Protein AF-A0A2T0BN38-F1 (afdb_monomer)

Sequence (225 aa):
MKSKIQSYGYEIQIQVFSVPILTENDTEKLGISQNLIAVKKGKSSYNKGTIVICAHYDSTKDSIGANDNASGVSVVMETARLLKDVSSDYELRFIFFGSEEAGNIGSHNYIDGLSPDDKKNIKAVLNIDSIAQEGASKPYIFTMNGKKNFAIMLLKNIPKNMNVKKAGREISDYAVFYEAGIPSLCIGQAYDKNLKINGPRDTISAISGSKLKLIADIIINSLDS

Organism: NCBI:txid1691940

Mean predicted aligned error: 4.19 Å

Foldseek 3Di:
DQVLLVVLVWDKDKAKDWDWDQDPVRDTDTDIDIKIKTKDDADPVAAQFEEEQEEEDDADPADPCQLFPVLSVVLLSVLSNVCSPFHFSHIYIYMHAYPFVVPLVRLLSVVVPDDPVNLVRHAEYEYEGRAFFAPFAHKAKEDQAQDDDVNNVLWPPDPPPRGRGHDDVPDTSQVSSVVSVHHYIYTHTPDDPVQPCRHNNVDNVRGHPVRSVVVSVRVNVSGRD

Structure (mmCIF, N/CA/C/O backbone):
data_AF-A0A2T0BN38-F1
#
_entry.id   AF-A0A2T0BN38-F1
#
loop_
_atom_site.group_PDB
_atom_site.id
_atom_site.type_symbol
_atom_site.label_atom_id
_atom_site.label_alt_id
_atom_site.label_comp_id
_atom_site.label_asym_id
_atom_site.label_entity_id
_atom_site.label_seq_id
_atom_site.pdbx_PDB_ins_code
_atom_site.Cartn_x
_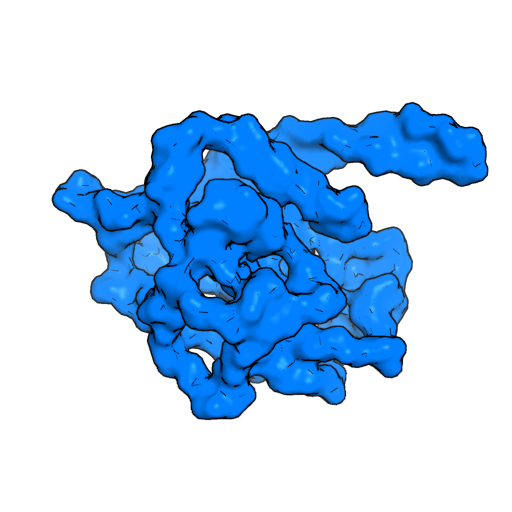atom_site.Cartn_y
_atom_site.Cartn_z
_atom_site.occupancy
_atom_site.B_iso_or_equiv
_atom_site.auth_seq_id
_atom_site.auth_comp_id
_atom_site.auth_asym_id
_atom_site.auth_atom_id
_atom_site.pdbx_PDB_model_num
ATOM 1 N N . MET A 1 1 ? -7.788 0.880 -13.139 1.00 91.94 1 MET A N 1
ATOM 2 C CA . MET A 1 1 ? -7.773 0.847 -11.658 1.00 91.94 1 MET A CA 1
ATOM 3 C C . MET A 1 1 ? -8.877 1.706 -11.035 1.00 91.94 1 MET A C 1
ATOM 5 O O . MET A 1 1 ? -9.809 1.124 -10.494 1.00 91.94 1 MET A O 1
ATOM 9 N N . LYS A 1 2 ? -8.850 3.045 -11.187 1.00 95.38 2 LYS A N 1
ATOM 10 C CA . LYS A 1 2 ? -9.841 3.996 -10.627 1.00 95.38 2 LYS A CA 1
ATOM 11 C C . LYS A 1 2 ? -11.302 3.542 -10.748 1.00 95.38 2 LYS A C 1
ATOM 13 O O . LYS A 1 2 ? -11.957 3.338 -9.733 1.00 95.38 2 LYS A O 1
ATOM 18 N N . SER A 1 3 ? -11.798 3.312 -11.966 1.00 96.00 3 SER A N 1
ATOM 19 C CA . SER A 1 3 ? -13.204 2.931 -12.181 1.00 96.00 3 SER A CA 1
ATOM 20 C C . SER A 1 3 ? -13.583 1.626 -11.475 1.00 96.00 3 SER A C 1
ATOM 22 O O . SER A 1 3 ? -14.714 1.466 -11.027 1.00 96.00 3 SER A O 1
ATOM 24 N N . LYS A 1 4 ? -12.631 0.693 -11.337 1.00 97.38 4 LYS A N 1
ATOM 25 C CA . LYS A 1 4 ? -12.869 -0.593 -10.681 1.00 97.38 4 LYS A CA 1
ATOM 26 C C . LYS A 1 4 ? -12.993 -0.433 -9.169 1.00 97.38 4 LYS A C 1
ATOM 28 O O . LYS A 1 4 ? -13.969 -0.921 -8.614 1.00 97.38 4 LYS A O 1
ATOM 33 N N . ILE A 1 5 ? -12.067 0.268 -8.515 1.00 96.25 5 ILE A N 1
ATOM 34 C CA . ILE A 1 5 ? -12.169 0.484 -7.064 1.00 96.25 5 ILE A CA 1
ATOM 35 C C . ILE A 1 5 ? -13.354 1.395 -6.707 1.00 96.25 5 ILE A C 1
ATOM 37 O O . ILE A 1 5 ? -14.051 1.135 -5.733 1.00 96.25 5 ILE A O 1
ATOM 41 N N . GLN A 1 6 ? -13.673 2.379 -7.554 1.00 95.81 6 GLN A N 1
ATOM 42 C CA . GLN A 1 6 ? -14.874 3.203 -7.402 1.00 95.81 6 GLN A CA 1
ATOM 43 C C . GLN A 1 6 ? -16.161 2.368 -7.476 1.00 95.81 6 GLN A C 1
ATOM 45 O O . GLN A 1 6 ? -17.099 2.620 -6.725 1.00 95.81 6 GLN A O 1
ATOM 50 N N . SER A 1 7 ? -16.198 1.329 -8.322 1.00 97.06 7 SER A N 1
ATOM 51 C CA . SER A 1 7 ? -17.352 0.418 -8.415 1.00 97.06 7 SER A CA 1
ATOM 52 C C . SER A 1 7 ? -17.633 -0.372 -7.129 1.00 97.06 7 SER A C 1
ATOM 54 O O . SER A 1 7 ? -18.696 -0.973 -7.005 1.00 97.06 7 SER A O 1
ATOM 56 N N . TYR A 1 8 ? -16.710 -0.367 -6.160 1.00 96.69 8 TYR A N 1
ATOM 57 C CA . TYR A 1 8 ? -16.923 -0.961 -4.837 1.00 96.69 8 TYR A CA 1
ATOM 58 C C . TYR A 1 8 ? -17.637 -0.014 -3.860 1.00 96.69 8 TYR A C 1
ATOM 60 O O . TYR A 1 8 ? -17.933 -0.425 -2.744 1.00 96.69 8 TYR A O 1
ATOM 68 N N . GLY A 1 9 ? -17.942 1.224 -4.272 1.00 95.00 9 GLY A N 1
ATOM 69 C CA . GLY A 1 9 ? -18.671 2.209 -3.466 1.00 95.00 9 GLY A CA 1
ATOM 70 C C . GLY A 1 9 ? -17.783 3.146 -2.642 1.00 95.00 9 GLY A C 1
ATOM 71 O O . GLY A 1 9 ? -18.288 3.844 -1.767 1.00 95.00 9 GLY A O 1
ATOM 72 N N . TYR A 1 10 ? -16.473 3.167 -2.898 1.00 96.06 10 TYR A N 1
ATOM 73 C CA . TYR A 1 10 ? -15.538 4.039 -2.187 1.00 96.06 10 TYR A CA 1
ATOM 74 C C . TYR A 1 10 ? -15.567 5.483 -2.684 1.00 96.06 10 TYR A C 1
ATOM 76 O O . TYR A 1 10 ? -15.718 5.743 -3.881 1.00 96.06 10 TYR A O 1
ATOM 84 N N . GLU A 1 11 ? -15.343 6.420 -1.761 1.00 95.69 11 GLU A N 1
ATOM 85 C CA . GLU A 1 11 ? -15.026 7.805 -2.107 1.00 95.69 11 GLU A CA 1
ATOM 86 C C . GLU A 1 11 ? -13.610 7.846 -2.690 1.00 95.69 11 GLU A C 1
ATOM 88 O O . GLU A 1 11 ? -12.675 7.319 -2.086 1.00 95.69 11 GLU A O 1
ATOM 93 N N . ILE A 1 12 ? -13.455 8.433 -3.878 1.00 97.94 12 ILE A N 1
ATOM 94 C CA . ILE A 1 12 ? -12.178 8.467 -4.594 1.00 97.94 12 ILE A CA 1
ATOM 95 C C . ILE A 1 12 ? -11.598 9.874 -4.575 1.00 97.94 12 ILE A C 1
ATOM 97 O O . ILE A 1 12 ? -12.252 10.824 -5.001 1.00 97.94 12 ILE A O 1
ATOM 101 N N . GLN A 1 13 ? -10.332 9.970 -4.187 1.00 97.88 13 GLN A N 1
ATOM 102 C CA . GLN A 1 13 ? -9.525 11.179 -4.252 1.00 97.88 13 GLN A CA 1
ATOM 103 C C . GLN A 1 13 ? -8.295 10.912 -5.127 1.00 97.88 13 GLN A C 1
ATOM 105 O O . GLN A 1 13 ? -7.697 9.835 -5.075 1.00 97.88 13 GLN A O 1
ATOM 110 N N . ILE A 1 14 ? -7.943 11.884 -5.969 1.00 98.38 14 ILE A N 1
ATOM 111 C CA . ILE A 1 14 ? -6.738 11.853 -6.803 1.00 98.38 14 ILE A CA 1
ATOM 112 C C . ILE A 1 14 ? -5.854 13.011 -6.363 1.00 98.38 14 ILE A C 1
ATOM 114 O O . ILE A 1 14 ? -6.294 14.158 -6.402 1.00 98.38 14 ILE A O 1
ATOM 118 N N . GLN A 1 15 ? -4.620 12.713 -5.973 1.00 98.44 15 GLN A N 1
ATOM 119 C CA . GLN A 1 15 ? -3.614 13.725 -5.669 1.00 98.44 15 GLN A CA 1
ATOM 120 C C . GLN A 1 15 ? -2.620 13.764 -6.825 1.00 98.44 15 GLN A C 1
ATOM 122 O O . GLN A 1 15 ? -1.900 12.794 -7.025 1.00 98.44 15 GLN A O 1
ATOM 127 N N . VAL A 1 16 ? -2.599 14.851 -7.594 1.00 98.06 16 VAL A N 1
ATOM 128 C CA . VAL A 1 16 ? -1.683 15.034 -8.733 1.00 98.06 16 VAL A CA 1
ATOM 129 C C . VAL A 1 16 ? -0.464 15.835 -8.283 1.00 98.06 16 VAL A C 1
ATOM 131 O O . VAL A 1 16 ? -0.620 16.813 -7.554 1.00 98.06 16 VAL A O 1
ATOM 134 N N . PHE A 1 17 ? 0.728 15.444 -8.729 1.00 96.94 17 PHE A N 1
ATOM 135 C CA . PHE A 1 17 ? 1.987 16.120 -8.405 1.00 96.94 17 PHE A CA 1
ATOM 136 C C . PHE A 1 17 ? 3.004 16.012 -9.549 1.00 96.94 17 PHE A C 1
ATOM 138 O O . PHE A 1 17 ? 2.900 15.153 -10.431 1.00 96.94 17 PHE A O 1
ATOM 145 N N . SER A 1 18 ? 3.985 16.914 -9.533 1.00 94.75 18 SER A N 1
ATOM 146 C CA . SER A 1 18 ? 5.089 16.933 -10.495 1.00 94.75 18 SER A CA 1
ATOM 147 C C . SER A 1 18 ? 6.208 15.990 -10.062 1.00 94.75 18 SER A C 1
ATOM 149 O O . SER A 1 18 ? 6.487 15.859 -8.872 1.00 94.75 18 SER A O 1
ATOM 151 N N . VAL A 1 19 ? 6.871 15.364 -11.032 1.00 91.88 19 VAL A N 1
ATOM 152 C CA . VAL A 1 19 ? 7.972 14.419 -10.799 1.00 91.88 19 VAL A CA 1
ATOM 153 C C . VAL A 1 19 ? 9.177 14.809 -11.653 1.00 91.88 19 VAL A C 1
ATOM 155 O O . VAL A 1 19 ? 8.999 15.011 -12.857 1.00 91.88 19 VAL A O 1
ATOM 158 N N . PRO A 1 20 ? 10.394 14.904 -11.091 1.00 85.88 20 PRO A N 1
ATOM 159 C CA . PRO A 1 20 ? 11.603 15.112 -11.878 1.00 85.88 20 PRO A CA 1
ATOM 160 C C . PRO A 1 20 ? 11.847 13.934 -12.827 1.00 85.88 20 PRO A C 1
ATOM 162 O O . PRO A 1 20 ? 11.862 12.777 -12.415 1.00 85.88 20 PRO A O 1
ATOM 165 N N . ILE A 1 21 ? 12.059 14.226 -14.106 1.00 80.88 21 ILE A N 1
ATOM 166 C CA . ILE A 1 21 ? 12.488 13.270 -15.123 1.00 80.88 21 ILE A CA 1
ATOM 167 C C . ILE A 1 21 ? 13.904 13.653 -15.536 1.00 80.88 21 ILE A C 1
ATOM 169 O O . ILE A 1 21 ? 14.126 14.719 -16.121 1.00 80.88 21 ILE A O 1
ATOM 173 N N . LEU A 1 22 ? 14.849 12.750 -15.278 1.00 69.31 22 LEU A N 1
ATOM 174 C CA . LEU A 1 22 ? 16.188 12.833 -15.846 1.00 69.31 22 LEU A CA 1
ATOM 175 C C . LEU A 1 22 ? 16.105 12.508 -17.340 1.00 69.31 22 LEU A C 1
ATOM 177 O O . LEU A 1 22 ? 15.627 11.444 -17.740 1.00 69.31 22 LEU A O 1
ATOM 181 N N . THR A 1 23 ? 16.535 13.450 -18.172 1.00 67.25 23 THR A N 1
ATOM 182 C CA . THR A 1 23 ? 16.665 13.238 -19.618 1.00 67.25 23 THR A CA 1
ATOM 183 C C . THR A 1 23 ? 18.093 12.824 -19.961 1.00 67.25 23 THR A C 1
ATOM 185 O O . THR A 1 23 ? 19.012 13.088 -19.195 1.00 67.25 23 THR A O 1
ATOM 188 N N . GLU A 1 24 ? 18.301 12.228 -21.139 1.00 67.88 24 GLU A N 1
ATOM 189 C CA . GLU A 1 24 ? 19.632 11.803 -21.619 1.00 67.88 24 GLU A CA 1
ATOM 190 C C . GLU A 1 24 ? 20.671 12.944 -21.692 1.00 67.88 24 GLU A C 1
ATOM 192 O O . GLU A 1 24 ? 21.864 12.675 -21.766 1.00 67.88 24 GLU A O 1
ATOM 197 N N . ASN A 1 25 ? 20.230 14.207 -21.633 1.00 73.62 25 ASN A N 1
ATOM 198 C CA . ASN A 1 25 ? 21.081 15.400 -21.675 1.00 73.62 25 ASN A CA 1
ATOM 199 C C . ASN A 1 25 ? 21.195 16.120 -20.315 1.00 73.62 25 ASN A C 1
ATOM 201 O O . ASN A 1 25 ? 21.486 17.315 -20.301 1.00 73.62 25 ASN A O 1
ATOM 205 N N . ASP A 1 26 ? 20.869 15.461 -19.195 1.00 62.94 26 ASP A N 1
ATOM 206 C CA . ASP A 1 26 ? 20.839 16.052 -17.841 1.00 62.94 26 ASP A CA 1
ATOM 207 C C . ASP A 1 26 ? 19.954 17.309 -17.707 1.00 62.94 26 ASP A C 1
ATOM 209 O O . ASP A 1 26 ? 20.044 18.065 -16.740 1.00 62.94 26 ASP A O 1
ATOM 213 N N . THR A 1 27 ? 19.040 17.542 -18.655 1.00 61.88 27 THR A N 1
ATOM 214 C CA . THR A 1 27 ? 18.013 18.575 -18.497 1.00 61.88 27 THR A CA 1
ATOM 215 C C . THR A 1 27 ? 16.881 18.032 -17.637 1.00 61.88 27 THR A C 1
ATOM 217 O O . THR A 1 27 ? 16.270 17.016 -17.982 1.00 61.88 27 THR A O 1
ATOM 220 N N . GLU A 1 28 ? 16.595 18.700 -16.524 1.00 70.00 28 GLU A N 1
ATOM 221 C CA . GLU A 1 28 ? 15.477 18.352 -15.653 1.00 70.00 28 GLU A CA 1
ATOM 222 C C . GLU A 1 28 ? 14.164 18.749 -16.340 1.00 70.00 28 GLU A C 1
ATOM 224 O O . GLU A 1 28 ? 13.897 19.926 -16.601 1.00 70.00 28 GLU A O 1
ATOM 229 N N . LYS A 1 29 ? 13.343 17.754 -16.689 1.00 82.44 29 LYS A N 1
ATOM 230 C CA . LYS A 1 29 ? 11.961 17.975 -17.129 1.00 82.44 29 LYS A CA 1
ATOM 231 C C . LYS A 1 29 ? 11.014 17.523 -16.035 1.00 82.44 29 LYS A C 1
ATOM 233 O O . LYS A 1 29 ? 11.276 16.535 -15.365 1.00 82.44 29 LYS A O 1
ATOM 238 N N . LEU A 1 30 ? 9.884 18.204 -15.896 1.00 86.44 30 LEU A N 1
ATOM 239 C CA . LEU A 1 30 ? 8.836 17.776 -14.978 1.00 86.44 30 LEU A CA 1
ATOM 240 C C . LEU A 1 30 ? 7.828 16.888 -15.709 1.00 86.44 30 LEU A C 1
ATOM 242 O O . LEU A 1 30 ? 7.180 17.311 -16.667 1.00 86.44 30 LEU A O 1
ATOM 246 N N . GLY A 1 31 ? 7.716 15.648 -15.245 1.00 90.56 31 GLY A N 1
ATOM 247 C CA . GLY A 1 31 ? 6.592 14.763 -15.509 1.00 90.56 31 GLY A CA 1
ATOM 248 C C . GLY A 1 31 ? 5.432 15.023 -14.556 1.00 90.56 31 GLY A C 1
ATOM 249 O O . GLY A 1 31 ? 5.545 15.798 -13.606 1.00 90.56 31 GLY A O 1
ATOM 250 N N . ILE A 1 32 ? 4.319 14.334 -14.799 1.00 95.19 32 ILE A N 1
ATOM 251 C CA . ILE A 1 32 ? 3.143 14.345 -13.926 1.00 95.19 32 ILE A CA 1
ATOM 252 C C . ILE A 1 32 ? 2.897 12.919 -13.446 1.00 95.19 32 ILE A C 1
ATOM 254 O O . ILE A 1 32 ? 2.860 11.989 -14.251 1.00 95.19 32 ILE A O 1
ATOM 258 N N . SER A 1 33 ? 2.691 12.769 -12.143 1.00 97.06 33 SER A N 1
ATOM 259 C CA . SER A 1 33 ? 2.260 11.527 -11.507 1.00 97.06 33 SER A CA 1
ATOM 260 C C . SER A 1 33 ? 1.083 11.803 -10.573 1.00 97.06 33 SER A C 1
ATOM 262 O O . SER A 1 33 ? 0.627 12.944 -10.434 1.00 97.06 33 SER A O 1
ATOM 264 N N . GLN A 1 34 ? 0.518 10.749 -9.995 1.00 98.12 34 GLN A N 1
ATOM 265 C CA . GLN A 1 34 ? -0.641 10.868 -9.121 1.00 98.12 34 GLN A CA 1
ATOM 266 C C . GLN A 1 34 ? -0.696 9.753 -8.079 1.00 98.12 34 GLN A C 1
ATOM 268 O O . GLN A 1 34 ? -0.250 8.640 -8.327 1.00 98.12 34 GLN A O 1
ATOM 273 N N . ASN A 1 35 ? -1.337 10.030 -6.948 1.00 98.75 35 ASN A N 1
ATOM 274 C CA . ASN A 1 35 ? -1.801 9.010 -6.016 1.00 98.75 35 ASN A CA 1
ATOM 275 C C . ASN A 1 35 ? -3.302 8.797 -6.214 1.00 98.75 35 ASN A C 1
ATOM 277 O O . ASN A 1 35 ? -4.061 9.759 -6.375 1.00 98.75 35 ASN A O 1
ATOM 281 N N . LEU A 1 36 ? -3.743 7.542 -6.153 1.00 98.75 36 LEU A N 1
ATOM 282 C CA . LEU A 1 36 ? -5.158 7.174 -6.110 1.00 98.75 36 LEU A CA 1
ATOM 283 C C . LEU A 1 36 ? -5.516 6.744 -4.688 1.00 98.75 36 LEU A C 1
ATOM 285 O O . LEU A 1 36 ? -4.996 5.750 -4.193 1.00 98.75 36 LEU A O 1
ATOM 289 N N . ILE A 1 37 ? -6.437 7.461 -4.054 1.00 98.75 37 ILE A N 1
ATOM 290 C CA . ILE A 1 37 ? -6.857 7.222 -2.672 1.00 98.75 37 ILE A CA 1
ATOM 291 C C . ILE A 1 37 ? -8.335 6.834 -2.686 1.00 98.75 37 ILE A C 1
ATOM 293 O O . ILE A 1 37 ? -9.179 7.601 -3.146 1.00 98.75 37 ILE A O 1
ATOM 297 N N . ALA A 1 38 ? -8.657 5.645 -2.187 1.00 98.44 38 ALA A N 1
ATOM 298 C CA . ALA A 1 38 ? -10.028 5.193 -1.985 1.00 98.44 38 ALA A CA 1
ATOM 299 C C . ALA A 1 38 ? -10.336 5.118 -0.488 1.00 98.44 38 ALA A C 1
ATOM 301 O O . ALA A 1 38 ? -9.652 4.419 0.261 1.00 98.44 38 ALA A O 1
ATOM 302 N N . VAL A 1 39 ? -11.367 5.839 -0.054 1.00 97.44 39 VAL A N 1
ATOM 303 C CA . VAL A 1 39 ? -11.710 6.009 1.360 1.00 97.44 39 VAL A CA 1
ATOM 304 C C . VAL A 1 39 ? -12.970 5.216 1.697 1.00 97.44 39 VAL A C 1
ATOM 306 O O . VAL A 1 39 ? -14.026 5.385 1.081 1.00 97.44 39 VAL A O 1
ATOM 309 N N . LYS A 1 40 ? -12.863 4.370 2.724 1.00 94.50 40 LYS A N 1
ATOM 310 C CA . LYS A 1 40 ? -13.985 3.746 3.426 1.00 94.50 40 LYS A CA 1
ATOM 311 C C . LYS A 1 40 ? -14.131 4.401 4.790 1.00 94.50 40 LYS A C 1
ATOM 313 O O . LYS A 1 40 ? -13.271 4.231 5.652 1.00 94.50 40 LYS A O 1
ATOM 318 N N . LYS A 1 41 ? -15.238 5.108 5.007 1.00 91.62 41 LYS A N 1
ATOM 319 C CA . LYS A 1 41 ? -15.533 5.709 6.313 1.00 91.62 41 LYS A CA 1
ATOM 320 C C . LYS A 1 41 ? -15.722 4.616 7.369 1.00 91.62 41 LYS A C 1
ATOM 322 O O . LYS A 1 41 ? -16.365 3.599 7.100 1.00 91.62 41 LYS A O 1
ATOM 327 N N . GLY A 1 42 ? -15.167 4.843 8.557 1.00 86.62 42 GLY A N 1
ATOM 328 C CA . GLY A 1 42 ? -15.461 4.026 9.733 1.00 86.62 42 GLY A CA 1
ATOM 329 C C . GLY A 1 42 ? -16.889 4.256 10.238 1.00 86.62 42 GLY A C 1
ATOM 330 O O . GLY A 1 42 ? -17.584 5.176 9.793 1.00 86.62 42 GLY A O 1
ATOM 331 N N . LYS A 1 43 ? -17.338 3.433 11.190 1.00 84.25 43 LYS A N 1
ATOM 332 C CA . LYS A 1 43 ? -18.608 3.641 11.905 1.00 84.25 43 LYS A CA 1
ATOM 333 C C . LYS A 1 43 ? -18.630 5.028 12.563 1.00 84.25 43 LYS A C 1
ATOM 335 O O . LYS A 1 43 ? -17.719 5.386 13.306 1.00 84.25 43 LYS A O 1
ATOM 340 N N . SER A 1 44 ? -19.702 5.791 12.335 1.00 65.62 44 SER A N 1
ATOM 341 C CA . SER A 1 44 ? -19.824 7.190 12.780 1.00 65.62 44 SER A CA 1
ATOM 342 C C . SER A 1 44 ? -19.740 7.384 14.299 1.00 65.62 44 SER A C 1
ATOM 344 O O . SER A 1 44 ? -19.338 8.452 14.748 1.00 65.62 44 SER A O 1
ATOM 346 N N . SER A 1 45 ? -20.088 6.369 15.094 1.00 63.78 45 SER A N 1
ATOM 347 C CA . SER A 1 45 ? -20.081 6.439 16.560 1.00 63.78 45 SER A CA 1
ATOM 348 C C . SER A 1 45 ? -18.729 6.100 17.202 1.00 63.78 45 SER A C 1
ATOM 350 O O . SER A 1 45 ? -18.548 6.367 18.386 1.00 63.78 45 SER A O 1
ATOM 352 N N . TYR A 1 46 ? -17.787 5.518 16.449 1.00 61.94 46 TYR A N 1
ATOM 353 C CA . TYR A 1 46 ? -16.490 5.058 16.951 1.00 61.94 46 TYR A CA 1
ATOM 354 C C . TYR A 1 46 ? -15.441 5.130 15.837 1.00 61.94 46 TYR A C 1
ATOM 356 O O . TYR A 1 46 ? -15.096 4.106 15.261 1.00 61.94 46 TYR A O 1
ATOM 364 N N . ASN A 1 47 ? -14.927 6.321 15.514 1.00 77.56 47 ASN A N 1
ATOM 365 C CA . ASN A 1 47 ? -13.762 6.423 14.633 1.00 77.56 47 ASN A CA 1
ATOM 366 C C . ASN A 1 47 ? -12.479 6.301 15.472 1.00 77.56 47 ASN A C 1
ATOM 368 O O . ASN A 1 47 ? -12.055 7.259 16.118 1.00 77.56 47 ASN A O 1
ATOM 372 N N . LYS A 1 48 ? -11.861 5.113 15.477 1.00 89.56 48 LYS A N 1
ATOM 373 C CA . LYS A 1 48 ? -10.581 4.840 16.163 1.00 89.56 48 LYS A CA 1
ATOM 374 C C . LYS A 1 48 ? -9.368 5.466 15.451 1.00 89.56 48 LYS A C 1
ATOM 376 O O . LYS A 1 48 ? -8.242 5.352 15.942 1.00 89.56 48 LYS A O 1
ATOM 381 N N . GLY A 1 49 ? -9.590 6.136 14.322 1.00 94.56 49 GLY A N 1
ATOM 382 C CA . GLY A 1 49 ? -8.590 6.742 13.451 1.00 94.56 49 GLY A CA 1
ATOM 383 C C . GLY A 1 49 ? -8.523 6.044 12.094 1.00 94.56 49 GLY A C 1
ATOM 384 O O . GLY A 1 49 ? -9.396 5.251 11.739 1.00 94.56 49 GLY A O 1
ATOM 385 N N . THR A 1 50 ? -7.462 6.320 11.342 1.00 97.19 50 THR A N 1
ATOM 386 C CA . THR A 1 50 ? -7.290 5.811 9.976 1.00 97.19 50 THR A CA 1
ATOM 387 C C . THR A 1 50 ? -6.259 4.684 9.916 1.00 97.19 50 THR A C 1
ATOM 389 O O . THR A 1 50 ? -5.157 4.821 10.450 1.00 97.19 50 THR A O 1
ATOM 392 N N . ILE A 1 51 ? -6.586 3.595 9.217 1.00 98.00 51 ILE A N 1
ATOM 393 C CA . ILE A 1 51 ? -5.623 2.584 8.762 1.00 98.00 51 ILE A CA 1
ATOM 394 C C . ILE A 1 51 ? -5.395 2.773 7.263 1.00 98.00 51 ILE A C 1
ATOM 396 O O . ILE A 1 51 ?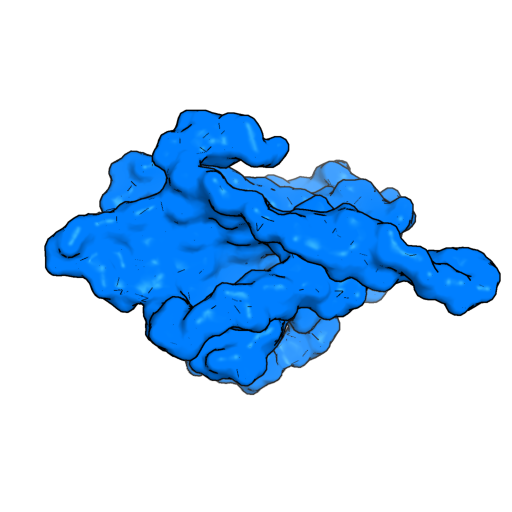 -6.344 2.780 6.477 1.00 98.00 51 ILE A O 1
ATOM 400 N N . VAL A 1 52 ? -4.134 2.923 6.868 1.00 98.81 52 VAL A N 1
ATOM 401 C CA . VAL A 1 52 ? -3.728 2.976 5.461 1.00 98.81 52 VAL A CA 1
ATOM 402 C C . VAL A 1 52 ? -3.298 1.584 5.014 1.00 98.81 52 VAL A C 1
ATOM 404 O O . VAL A 1 52 ? -2.532 0.917 5.706 1.00 98.81 52 VAL A O 1
ATOM 407 N N . ILE A 1 53 ? -3.786 1.154 3.855 1.00 98.81 53 ILE A N 1
ATOM 408 C CA . ILE A 1 53 ? -3.402 -0.087 3.181 1.00 98.81 53 ILE A CA 1
ATOM 409 C C . ILE A 1 53 ? -2.939 0.320 1.788 1.00 98.81 53 ILE A C 1
ATOM 411 O O . ILE A 1 53 ? -3.729 0.882 1.026 1.00 98.81 53 ILE A O 1
ATOM 415 N N . CYS A 1 54 ? -1.670 0.106 1.463 1.00 98.88 54 CYS A N 1
ATOM 416 C CA . CYS A 1 54 ? -1.081 0.722 0.282 1.00 98.88 54 CYS A CA 1
ATOM 417 C C . CYS A 1 54 ? -0.123 -0.177 -0.491 1.00 98.88 54 CYS A C 1
ATOM 419 O O . CYS A 1 54 ? 0.393 -1.163 0.027 1.00 98.88 54 CYS A O 1
ATOM 421 N N . ALA A 1 55 ? 0.062 0.188 -1.753 1.00 98.81 55 ALA A N 1
ATOM 422 C CA . ALA A 1 55 ? 1.058 -0.340 -2.675 1.00 98.81 55 ALA A CA 1
ATOM 423 C C . ALA A 1 55 ? 1.362 0.757 -3.703 1.00 98.81 55 ALA A C 1
ATOM 425 O O . ALA A 1 55 ? 0.476 1.564 -4.000 1.00 98.81 55 ALA A O 1
ATOM 426 N N . HIS A 1 56 ? 2.555 0.789 -4.281 1.00 98.62 56 HIS A N 1
ATOM 427 C CA . HIS A 1 56 ? 2.788 1.635 -5.450 1.00 98.62 56 HIS A CA 1
ATOM 428 C C . HIS A 1 56 ? 2.306 0.944 -6.726 1.00 98.62 56 HIS A C 1
ATOM 430 O O . HIS A 1 56 ? 2.175 -0.279 -6.777 1.00 98.62 56 HIS A O 1
ATOM 436 N N . TYR A 1 57 ? 1.954 1.734 -7.740 1.00 97.56 57 TYR A N 1
ATOM 437 C CA . TYR A 1 57 ? 1.417 1.218 -9.002 1.00 97.56 57 TYR A CA 1
ATOM 438 C C . TYR A 1 57 ? 2.243 1.593 -10.235 1.00 97.56 57 TYR A C 1
ATOM 440 O O . TYR A 1 57 ? 1.878 1.197 -11.346 1.00 97.56 57 TYR A O 1
ATOM 448 N N . ASP A 1 58 ? 3.310 2.372 -10.066 1.00 95.62 58 ASP A N 1
ATOM 449 C CA . ASP A 1 58 ? 4.330 2.552 -11.091 1.00 95.62 58 ASP A CA 1
ATOM 450 C C . ASP A 1 58 ? 5.270 1.342 -11.169 1.00 95.62 58 ASP A C 1
ATOM 452 O O . ASP A 1 58 ? 5.273 0.479 -10.295 1.00 95.62 58 ASP A O 1
ATOM 456 N N . SER A 1 59 ? 6.034 1.280 -12.256 1.00 93.12 59 SER A N 1
ATOM 457 C CA . SER A 1 59 ? 7.078 0.286 -12.489 1.00 93.12 59 SER A CA 1
ATOM 458 C C . SER A 1 59 ? 8.304 0.968 -13.091 1.00 93.12 59 SER A C 1
ATOM 460 O O . SER A 1 59 ? 8.209 2.055 -13.676 1.00 93.12 59 SER A O 1
ATOM 462 N N . THR A 1 60 ? 9.459 0.308 -13.021 1.00 89.50 60 THR A N 1
ATOM 463 C CA . THR A 1 60 ? 10.637 0.750 -13.776 1.00 89.50 60 THR A CA 1
ATOM 464 C C . THR A 1 60 ? 10.443 0.614 -15.292 1.00 89.50 60 THR A C 1
ATOM 466 O O . THR A 1 60 ? 9.626 -0.169 -15.780 1.00 89.50 60 THR A O 1
ATOM 469 N N . LYS A 1 61 ? 11.243 1.361 -16.066 1.00 86.06 61 LYS A N 1
ATOM 470 C CA . LYS A 1 61 ? 11.189 1.403 -17.541 1.00 86.06 61 LYS A CA 1
ATOM 471 C C . LYS A 1 61 ? 11.322 0.025 -18.208 1.00 86.06 61 LYS A C 1
ATOM 473 O O . LYS A 1 61 ? 10.712 -0.204 -19.250 1.00 86.06 61 LYS A O 1
ATOM 478 N N . ASP A 1 62 ? 12.115 -0.867 -17.617 1.00 86.19 62 ASP A N 1
ATOM 479 C CA . ASP A 1 62 ? 12.476 -2.167 -18.198 1.00 86.19 62 ASP A CA 1
ATOM 480 C C . ASP A 1 62 ? 11.678 -3.341 -17.596 1.00 86.19 62 ASP A C 1
ATOM 482 O O . ASP A 1 62 ? 11.988 -4.509 -17.856 1.00 86.19 62 ASP A O 1
ATOM 486 N N . SER A 1 63 ? 10.658 -3.042 -16.786 1.00 88.56 63 SER A N 1
ATOM 487 C CA . SER A 1 63 ? 9.805 -4.023 -16.119 1.00 88.56 63 SER A CA 1
ATOM 488 C C . SER A 1 63 ? 8.334 -3.771 -16.435 1.00 88.56 63 SER A C 1
ATOM 490 O O . SER A 1 63 ? 7.877 -2.630 -16.469 1.00 88.56 63 SER A O 1
ATOM 492 N N . ILE A 1 64 ? 7.566 -4.850 -16.619 1.00 89.94 64 ILE A N 1
ATOM 493 C CA . ILE A 1 64 ? 6.098 -4.748 -16.619 1.00 89.94 64 ILE A CA 1
ATOM 494 C C . ILE A 1 64 ? 5.523 -4.705 -15.194 1.00 89.94 64 ILE A C 1
ATOM 496 O O . ILE A 1 64 ? 4.318 -4.519 -15.037 1.00 89.94 64 ILE A O 1
ATOM 500 N N . GLY A 1 65 ? 6.368 -4.909 -14.179 1.00 93.62 65 GLY A N 1
ATOM 501 C CA . GLY A 1 65 ? 6.046 -4.734 -12.768 1.00 93.62 65 GLY A CA 1
ATOM 502 C C . GLY A 1 65 ? 5.076 -5.765 -12.203 1.00 93.62 65 GLY A C 1
ATOM 503 O O . GLY A 1 65 ? 4.178 -5.414 -11.440 1.00 93.62 65 GLY A O 1
ATOM 504 N N . ALA A 1 66 ? 5.155 -7.029 -12.632 1.00 95.25 66 ALA A N 1
ATOM 505 C CA . ALA A 1 66 ? 4.184 -8.046 -12.227 1.00 95.25 66 ALA A CA 1
ATOM 506 C C . ALA A 1 66 ? 4.256 -8.361 -10.723 1.00 95.25 66 ALA A C 1
ATOM 508 O O . ALA A 1 66 ? 3.228 -8.449 -10.047 1.00 95.25 66 ALA A O 1
ATOM 509 N N . ASN A 1 67 ? 5.463 -8.542 -10.199 1.00 95.19 67 ASN A N 1
ATOM 510 C CA . ASN A 1 67 ? 5.746 -8.682 -8.786 1.00 95.19 67 ASN A CA 1
ATOM 511 C C . ASN A 1 67 ? 5.945 -7.309 -8.160 1.00 95.19 67 ASN A C 1
ATOM 513 O O . ASN A 1 67 ? 5.376 -7.097 -7.093 1.00 95.19 67 ASN A O 1
ATOM 517 N N . ASP A 1 68 ? 6.674 -6.418 -8.837 1.00 94.62 68 ASP A N 1
ATOM 518 C CA . ASP A 1 68 ? 7.045 -5.077 -8.376 1.00 94.62 68 ASP A CA 1
ATOM 519 C C . ASP A 1 68 ? 6.362 -3.982 -9.232 1.00 94.62 68 ASP A C 1
ATOM 521 O O . ASP A 1 68 ? 6.887 -3.536 -10.247 1.00 94.62 68 ASP A O 1
ATOM 525 N N . ASN A 1 69 ? 5.120 -3.585 -8.941 1.00 96.94 69 ASN A N 1
ATOM 526 C CA . ASN A 1 69 ? 4.334 -4.002 -7.776 1.00 96.94 69 ASN A CA 1
ATOM 527 C C . ASN A 1 69 ? 2.852 -4.282 -8.058 1.00 96.94 69 ASN A C 1
ATOM 529 O O . ASN A 1 69 ? 1.969 -4.118 -7.210 1.00 96.94 69 ASN A O 1
ATOM 533 N N . ALA A 1 70 ? 2.544 -4.815 -9.243 1.00 97.38 70 ALA A N 1
ATOM 534 C CA . ALA A 1 70 ? 1.196 -5.290 -9.549 1.00 97.38 70 ALA A CA 1
ATOM 535 C C . ALA A 1 70 ? 0.724 -6.377 -8.562 1.00 97.38 70 ALA A C 1
ATOM 537 O O . ALA A 1 70 ? -0.483 -6.505 -8.330 1.00 97.38 70 ALA A O 1
ATOM 538 N N . SER A 1 71 ? 1.640 -7.125 -7.935 1.00 98.00 71 SER A N 1
ATOM 539 C CA . SER A 1 71 ? 1.315 -8.089 -6.881 1.00 98.00 71 SER A CA 1
ATOM 540 C C . SER A 1 71 ? 0.709 -7.415 -5.642 1.00 98.00 71 SER A C 1
ATOM 542 O O . SER A 1 71 ? -0.365 -7.830 -5.191 1.00 98.00 71 SER A O 1
ATOM 544 N N . GLY A 1 72 ? 1.322 -6.336 -5.143 1.00 98.50 72 GLY A N 1
ATOM 545 C CA . GLY A 1 72 ? 0.803 -5.544 -4.035 1.00 98.50 72 GLY A CA 1
ATOM 546 C C . GLY A 1 72 ? -0.489 -4.827 -4.402 1.00 98.50 72 GLY A C 1
ATOM 547 O O . GLY A 1 72 ? -1.488 -4.967 -3.693 1.00 98.50 72 GLY A O 1
ATOM 548 N N . VAL A 1 73 ? -0.532 -4.174 -5.569 1.00 98.62 73 VAL A N 1
ATOM 549 C CA . VAL A 1 73 ? -1.749 -3.531 -6.103 1.00 98.62 73 VAL A CA 1
ATOM 550 C C . VAL A 1 73 ? -2.923 -4.509 -6.140 1.00 98.62 73 VAL A C 1
ATOM 552 O O . VAL A 1 73 ? -4.033 -4.164 -5.727 1.00 98.62 73 VAL A O 1
ATOM 555 N N . SER A 1 74 ? -2.690 -5.741 -6.598 1.00 98.25 74 SER A N 1
ATOM 556 C CA . SER A 1 74 ? -3.725 -6.775 -6.685 1.00 98.25 74 SER A CA 1
ATOM 557 C C . SER A 1 74 ? -4.275 -7.150 -5.309 1.00 98.25 74 SER A C 1
ATOM 559 O O . SER A 1 74 ? -5.492 -7.243 -5.144 1.00 98.25 74 SER A O 1
ATOM 561 N N . VAL A 1 75 ? -3.407 -7.307 -4.304 1.00 98.62 75 VAL A N 1
ATOM 562 C CA . VAL A 1 75 ? -3.822 -7.592 -2.922 1.00 98.62 75 VAL A CA 1
ATOM 563 C C . VAL A 1 75 ? -4.602 -6.425 -2.320 1.00 98.62 75 VAL A C 1
ATOM 565 O O . VAL A 1 75 ? -5.649 -6.650 -1.710 1.00 98.62 75 VAL A O 1
ATOM 568 N N . VAL A 1 76 ? -4.152 -5.181 -2.508 1.00 98.69 76 VAL A N 1
ATOM 569 C CA . VAL A 1 76 ? -4.854 -3.989 -1.999 1.00 98.69 76 VAL A CA 1
ATOM 570 C C . VAL A 1 76 ? -6.231 -3.853 -2.657 1.00 98.69 76 VAL A C 1
ATOM 572 O O . VAL A 1 76 ? -7.229 -3.647 -1.965 1.00 98.69 76 VAL A O 1
ATOM 575 N N . MET A 1 77 ? -6.322 -4.041 -3.979 1.00 98.50 77 MET A N 1
ATOM 576 C CA . MET A 1 77 ? -7.594 -4.016 -4.709 1.00 98.50 77 MET A CA 1
ATOM 577 C C . MET A 1 77 ? -8.564 -5.114 -4.264 1.00 98.50 77 MET A C 1
ATOM 579 O O . MET A 1 77 ? -9.767 -4.862 -4.162 1.00 98.50 77 MET A O 1
ATOM 583 N N . GLU A 1 78 ? -8.067 -6.326 -4.026 1.00 98.00 78 GLU A N 1
ATO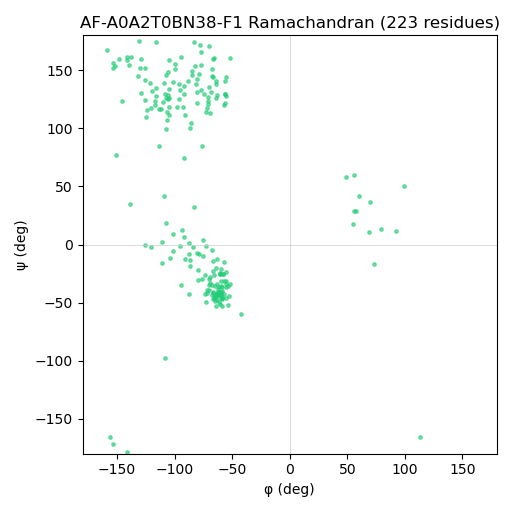M 584 C CA . GLU A 1 78 ? -8.894 -7.453 -3.595 1.00 98.00 78 GLU A CA 1
ATOM 585 C C . GLU A 1 78 ? -9.356 -7.296 -2.144 1.00 98.00 78 GLU A C 1
ATOM 587 O O . GLU A 1 78 ? -10.525 -7.525 -1.834 1.00 98.00 78 GLU A O 1
ATOM 592 N N . THR A 1 79 ? -8.478 -6.801 -1.272 1.00 97.50 79 THR A N 1
ATOM 593 C CA . THR A 1 79 ? -8.828 -6.437 0.105 1.00 97.50 79 THR A CA 1
ATOM 594 C C . THR A 1 79 ? -9.928 -5.374 0.110 1.00 97.50 79 THR A C 1
ATOM 596 O O . THR A 1 79 ? -10.926 -5.526 0.810 1.00 97.50 79 THR A O 1
ATOM 599 N N . ALA A 1 80 ? -9.804 -4.335 -0.722 1.00 97.56 80 ALA A N 1
ATOM 600 C CA . ALA A 1 80 ? -10.846 -3.326 -0.890 1.00 97.56 80 ALA A CA 1
ATOM 601 C C . ALA A 1 80 ? -12.163 -3.956 -1.383 1.00 97.56 80 ALA A C 1
ATOM 603 O O . ALA A 1 80 ? -13.236 -3.685 -0.858 1.00 97.56 80 ALA A O 1
ATOM 604 N N . ARG A 1 81 ? -12.120 -4.878 -2.349 1.00 97.69 81 ARG A N 1
ATOM 605 C CA . ARG A 1 81 ? -13.337 -5.563 -2.811 1.00 97.69 81 ARG A CA 1
ATOM 606 C C . ARG A 1 81 ? -14.033 -6.342 -1.689 1.00 97.69 81 ARG A C 1
ATOM 608 O O . ARG A 1 81 ? -15.262 -6.334 -1.627 1.00 97.69 81 ARG A O 1
ATOM 615 N N . LEU A 1 82 ? -13.264 -7.032 -0.849 1.00 96.25 82 LEU A N 1
ATOM 616 C CA . LEU A 1 82 ? -13.777 -7.912 0.204 1.00 96.25 82 LEU A CA 1
ATOM 617 C C . LEU A 1 82 ? -14.236 -7.143 1.451 1.00 96.25 82 LEU A C 1
ATOM 619 O O . LEU A 1 82 ? -15.208 -7.544 2.080 1.00 96.25 82 LEU A O 1
ATOM 623 N N . LEU A 1 83 ? -13.622 -5.997 1.758 1.00 94.56 83 LEU A N 1
ATOM 624 C CA . LEU A 1 83 ? -14.000 -5.151 2.896 1.00 94.56 83 LEU A CA 1
ATOM 625 C C . LEU A 1 83 ? -15.110 -4.134 2.582 1.00 94.56 83 LEU A C 1
ATOM 627 O O . LEU A 1 83 ? -15.482 -3.344 3.454 1.00 94.56 83 LEU A O 1
ATOM 631 N N . LYS A 1 84 ? -15.646 -4.102 1.355 1.00 94.19 84 LYS A N 1
ATOM 632 C CA . LYS A 1 84 ? -16.641 -3.091 0.958 1.00 94.19 84 LYS A CA 1
ATOM 633 C C . LYS A 1 84 ? -17.885 -3.102 1.862 1.00 94.19 84 LYS A C 1
ATOM 635 O O . LYS A 1 84 ? -18.275 -2.038 2.338 1.00 94.19 84 LYS A O 1
ATOM 640 N N . ASP A 1 85 ? -18.390 -4.288 2.211 1.00 91.75 85 ASP A N 1
ATOM 641 C CA . ASP A 1 85 ? -19.596 -4.481 3.036 1.00 91.75 85 ASP A CA 1
ATOM 642 C C . ASP A 1 85 ? -19.270 -4.826 4.499 1.00 91.75 85 ASP A C 1
ATOM 644 O O . ASP A 1 85 ? -20.157 -4.880 5.349 1.00 91.75 85 ASP A O 1
ATOM 648 N N . VAL A 1 86 ? -17.988 -5.021 4.816 1.00 91.00 86 VAL A N 1
ATOM 649 C CA . VAL A 1 86 ? -17.522 -5.267 6.182 1.00 91.00 86 VAL A CA 1
ATOM 650 C C . VAL A 1 86 ? -17.515 -3.950 6.945 1.00 91.00 86 VAL A C 1
ATOM 652 O O . VAL A 1 86 ? -17.045 -2.918 6.456 1.00 91.00 86 VAL A O 1
ATOM 655 N N . SER A 1 87 ? -18.059 -3.955 8.156 1.00 88.19 87 SER A N 1
ATOM 656 C CA . SER A 1 87 ? -18.028 -2.772 9.002 1.00 88.19 87 SER A CA 1
ATOM 657 C C . SER A 1 87 ? -16.677 -2.641 9.699 1.00 88.19 87 SER A C 1
ATOM 659 O O . SER A 1 87 ? -16.141 -3.624 10.187 1.00 88.19 87 SER A O 1
ATOM 661 N N . SER A 1 88 ? -16.172 -1.414 9.844 1.00 88.56 88 SER A N 1
ATOM 662 C CA . SER A 1 88 ? -14.936 -1.154 10.590 1.00 88.56 88 SER A CA 1
ATOM 663 C C . SER A 1 88 ? -15.105 0.001 11.575 1.00 88.56 88 SER A C 1
ATOM 665 O O . SER A 1 88 ? -15.821 0.965 11.295 1.00 88.56 88 SER A O 1
ATOM 667 N N . ASP A 1 89 ? -14.433 -0.101 12.720 1.00 91.25 89 ASP A N 1
ATOM 668 C CA . ASP A 1 89 ? -14.259 1.005 13.675 1.00 91.25 89 ASP A CA 1
ATOM 669 C C . ASP A 1 89 ? -13.157 1.984 13.226 1.00 91.25 89 ASP A C 1
ATOM 671 O O . ASP A 1 89 ? -12.941 3.026 13.841 1.00 91.25 89 ASP A O 1
ATOM 675 N N . TYR A 1 90 ? -12.414 1.644 12.175 1.00 93.81 90 TYR A N 1
ATOM 676 C CA . TYR A 1 90 ? -11.417 2.516 11.574 1.00 93.81 90 TYR A CA 1
ATOM 677 C C . TYR A 1 90 ? -11.931 3.061 10.247 1.00 93.81 90 TYR A C 1
ATOM 679 O O . TYR A 1 90 ? -12.649 2.384 9.509 1.00 93.81 90 TYR A O 1
ATOM 687 N N . GLU A 1 91 ? -11.511 4.275 9.909 1.00 95.38 91 GLU A N 1
ATOM 688 C CA . GLU A 1 91 ? -11.476 4.671 8.506 1.00 95.38 91 GLU A CA 1
ATOM 689 C C . GLU A 1 91 ? -10.391 3.854 7.797 1.00 95.38 91 GLU A C 1
ATOM 691 O O . GLU A 1 91 ? -9.261 3.766 8.278 1.00 95.38 91 GLU A O 1
ATOM 696 N N . LEU A 1 92 ? -10.720 3.264 6.649 1.00 96.75 92 LEU A N 1
ATOM 697 C CA . LEU A 1 92 ? -9.743 2.565 5.819 1.00 96.75 92 LEU A CA 1
ATOM 698 C C . LEU A 1 92 ? -9.433 3.417 4.593 1.00 96.75 92 LEU A C 1
ATOM 700 O O . LEU A 1 92 ? -10.346 3.836 3.877 1.00 96.75 92 LEU A O 1
ATOM 704 N N . ARG A 1 93 ? -8.148 3.648 4.332 1.00 98.38 93 ARG A N 1
ATOM 705 C CA . ARG A 1 93 ? -7.676 4.269 3.091 1.00 98.38 93 ARG A CA 1
ATOM 706 C C . ARG A 1 93 ? -6.876 3.251 2.299 1.00 98.38 93 ARG A C 1
ATOM 708 O O . ARG A 1 93 ? -5.821 2.815 2.751 1.00 98.38 93 ARG A O 1
ATOM 715 N N . PHE A 1 94 ? -7.373 2.900 1.120 1.00 98.75 94 PHE A N 1
ATOM 716 C CA . PHE A 1 94 ? -6.630 2.119 0.138 1.00 98.75 94 PHE A CA 1
ATOM 717 C C . PHE A 1 94 ? -5.902 3.098 -0.777 1.00 98.75 94 PHE A C 1
ATOM 719 O O . PHE A 1 94 ? -6.558 3.842 -1.510 1.00 98.75 94 PHE A O 1
ATOM 726 N N . ILE A 1 95 ? -4.574 3.147 -0.692 1.00 98.88 95 ILE A N 1
ATOM 727 C CA . ILE A 1 95 ? -3.774 4.137 -1.421 1.00 98.88 95 ILE A CA 1
ATOM 728 C C . ILE A 1 95 ? -2.865 3.435 -2.420 1.00 98.88 95 ILE A C 1
ATOM 730 O O . ILE A 1 95 ? -2.122 2.528 -2.059 1.00 98.88 95 ILE A O 1
ATOM 734 N N . PHE A 1 96 ? -2.928 3.878 -3.670 1.00 98.81 96 PHE A N 1
ATOM 735 C CA . PHE A 1 96 ? -2.018 3.464 -4.724 1.00 98.81 96 PHE A CA 1
ATOM 736 C C . PHE A 1 96 ? -1.071 4.623 -5.017 1.00 98.81 96 PHE A C 1
ATOM 738 O O . PHE A 1 96 ? -1.513 5.640 -5.565 1.00 98.81 96 PHE A O 1
ATOM 745 N N . PHE A 1 97 ? 0.189 4.488 -4.604 1.00 98.81 97 PHE A N 1
ATOM 746 C CA . PHE A 1 97 ? 1.202 5.529 -4.768 1.00 98.81 97 PHE A CA 1
ATOM 747 C C . PHE A 1 97 ? 1.792 5.510 -6.174 1.00 98.81 97 PHE A C 1
ATOM 749 O O . PHE A 1 97 ? 2.019 4.448 -6.748 1.00 98.81 97 PHE A O 1
ATOM 756 N N . GLY A 1 98 ? 1.991 6.694 -6.744 1.00 97.94 98 GLY A N 1
ATOM 757 C CA . GLY A 1 98 ? 2.721 6.851 -7.996 1.00 97.94 98 GLY A CA 1
ATOM 758 C C . GLY A 1 98 ? 4.158 7.290 -7.743 1.00 97.94 98 GLY A C 1
ATOM 759 O O . GLY A 1 98 ? 4.425 8.043 -6.808 1.00 97.94 98 GLY A O 1
ATOM 760 N N . SER A 1 99 ? 5.061 6.905 -8.642 1.00 96.25 99 SER A N 1
ATOM 761 C CA . SER A 1 99 ? 6.469 7.326 -8.625 1.00 96.25 99 SER A CA 1
ATOM 762 C C . SER A 1 99 ? 7.213 6.918 -7.352 1.00 96.25 99 SER A C 1
ATOM 764 O O . SER A 1 99 ? 7.980 7.707 -6.794 1.00 96.25 99 SER A O 1
ATOM 766 N N . GLU A 1 100 ? 6.977 5.692 -6.894 1.00 96.69 100 GLU A N 1
ATOM 767 C CA . GLU A 1 100 ? 7.761 5.057 -5.836 1.00 96.69 100 GLU A CA 1
ATOM 768 C C . GLU A 1 100 ? 9.182 4.771 -6.321 1.00 96.69 100 GLU A C 1
ATOM 770 O O . GLU A 1 100 ? 10.143 5.165 -5.662 1.00 96.69 100 GLU A O 1
ATOM 775 N N . GLU A 1 101 ? 9.312 4.268 -7.551 1.00 92.88 101 GLU A N 1
ATOM 776 C CA . GLU A 1 101 ? 10.587 3.851 -8.153 1.00 92.88 101 GLU A CA 1
ATOM 777 C C . GLU A 1 101 ? 11.536 5.038 -8.403 1.00 92.88 101 GLU A C 1
ATOM 779 O O . GLU A 1 101 ? 12.732 4.886 -8.655 1.00 92.88 101 GLU A O 1
ATOM 784 N N . ALA A 1 102 ? 10.996 6.258 -8.332 1.00 90.88 102 ALA A N 1
ATOM 785 C CA . ALA A 1 102 ? 11.731 7.516 -8.407 1.00 90.88 102 ALA A CA 1
ATOM 786 C C . ALA A 1 102 ? 12.119 8.075 -7.020 1.00 90.88 102 ALA A C 1
ATOM 788 O O . ALA A 1 102 ? 12.524 9.232 -6.922 1.00 90.88 102 ALA A O 1
ATOM 789 N N . GLY A 1 103 ? 11.998 7.276 -5.954 1.00 92.75 103 GLY A N 1
ATOM 790 C CA . GLY A 1 103 ? 12.319 7.662 -4.577 1.00 92.75 103 GLY A CA 1
ATOM 791 C C . GLY A 1 103 ? 11.095 8.060 -3.754 1.00 92.75 103 GLY A C 1
ATOM 792 O O . GLY A 1 103 ? 11.087 9.128 -3.145 1.00 92.75 103 GLY A O 1
ATOM 793 N N . ASN A 1 104 ? 10.053 7.223 -3.748 1.00 96.00 104 ASN A N 1
ATOM 794 C CA . ASN A 1 104 ? 8.877 7.356 -2.878 1.00 96.00 104 ASN A CA 1
ATOM 795 C C . ASN A 1 104 ? 8.133 8.698 -3.035 1.00 96.00 104 ASN A C 1
ATOM 797 O O . ASN A 1 104 ? 7.507 9.202 -2.099 1.00 96.00 104 ASN A O 1
ATOM 801 N N . ILE A 1 105 ? 8.182 9.307 -4.226 1.00 97.38 105 ILE A N 1
ATOM 802 C CA . ILE A 1 105 ? 7.705 10.683 -4.442 1.00 97.38 105 ILE A CA 1
ATOM 803 C C . ILE A 1 105 ? 6.207 10.797 -4.148 1.00 97.38 105 ILE A C 1
ATOM 805 O O . ILE A 1 105 ? 5.762 11.790 -3.565 1.00 97.38 105 ILE A O 1
ATOM 809 N N . GLY A 1 106 ? 5.421 9.779 -4.503 1.00 98.31 106 GLY A N 1
ATOM 810 C CA . GLY A 1 106 ? 3.994 9.744 -4.203 1.00 98.31 106 GLY A CA 1
ATOM 811 C C . GLY A 1 106 ? 3.694 9.759 -2.709 1.00 98.31 106 GLY A C 1
ATOM 812 O O . GLY A 1 106 ? 2.888 10.577 -2.260 1.00 98.31 106 GLY A O 1
ATOM 813 N N . SER A 1 107 ? 4.342 8.905 -1.917 1.00 98.56 107 SER A N 1
ATOM 814 C CA . SER A 1 107 ? 4.118 8.857 -0.469 1.00 98.56 107 SER A CA 1
ATOM 815 C C . SER A 1 107 ? 4.658 10.099 0.249 1.00 98.56 107 SER A C 1
ATOM 817 O O . SER A 1 107 ? 3.995 10.578 1.174 1.00 98.56 107 SER A O 1
ATOM 819 N N . HIS A 1 108 ? 5.755 10.700 -0.228 1.00 98.50 108 HIS A N 1
ATOM 820 C CA . HIS A 1 108 ? 6.206 12.027 0.216 1.00 98.50 108 HIS A CA 1
ATOM 821 C C . HIS A 1 108 ? 5.139 13.101 -0.019 1.00 98.50 108 HIS A C 1
ATOM 823 O O . HIS A 1 108 ? 4.705 13.748 0.933 1.00 98.50 108 HIS A O 1
ATOM 829 N N . ASN A 1 109 ? 4.621 13.225 -1.246 1.00 98.38 109 ASN A N 1
ATOM 830 C CA . ASN A 1 109 ? 3.563 14.192 -1.558 1.00 98.38 109 ASN A CA 1
ATOM 831 C C . ASN A 1 109 ? 2.298 13.967 -0.717 1.00 98.38 109 ASN A C 1
ATOM 833 O O . ASN A 1 109 ? 1.636 14.926 -0.312 1.00 98.38 109 ASN A O 1
ATOM 837 N N . TYR A 1 110 ? 1.944 12.710 -0.437 1.00 98.69 110 TYR A N 1
ATOM 838 C CA . TYR A 1 110 ? 0.816 12.406 0.436 1.00 98.69 110 TYR A CA 1
ATOM 839 C C . TYR A 1 110 ? 1.069 12.909 1.857 1.00 98.69 110 TYR A C 1
ATOM 841 O O . TYR A 1 110 ? 0.250 13.662 2.373 1.00 98.69 110 TYR A O 1
ATOM 849 N N . ILE A 1 111 ? 2.200 12.553 2.473 1.00 98.44 111 ILE A N 1
ATOM 850 C CA . ILE A 1 111 ? 2.539 12.976 3.838 1.00 98.44 111 ILE A CA 1
ATOM 851 C C . ILE A 1 111 ? 2.690 14.495 3.946 1.00 98.44 111 ILE A C 1
ATOM 853 O O . ILE A 1 111 ? 2.191 15.080 4.907 1.00 98.44 111 ILE A O 1
ATOM 857 N N . ASP A 1 112 ? 3.321 15.156 2.984 1.00 98.06 112 ASP A N 1
ATOM 858 C CA . ASP A 1 112 ? 3.525 16.608 3.014 1.00 98.06 112 ASP A CA 1
ATOM 859 C C . ASP A 1 112 ? 2.219 17.389 2.835 1.00 98.06 112 ASP A C 1
ATOM 861 O O . ASP A 1 112 ? 2.067 18.477 3.389 1.00 98.06 112 ASP A O 1
ATOM 865 N N . GLY A 1 113 ? 1.241 16.804 2.139 1.00 97.69 113 GLY A N 1
ATOM 866 C CA . GLY A 1 113 ? -0.099 17.369 1.986 1.00 97.69 113 GLY A CA 1
ATOM 867 C C . GLY A 1 113 ? -1.004 17.241 3.218 1.00 97.69 113 GLY A C 1
ATOM 868 O O . GLY A 1 113 ? -2.079 17.840 3.233 1.00 97.69 113 GLY A O 1
ATOM 869 N N . LEU A 1 114 ? -0.618 16.470 4.242 1.00 98.00 114 LEU A N 1
ATOM 870 C CA . LEU A 1 114 ? -1.430 16.272 5.447 1.00 98.00 114 LEU A CA 1
ATOM 871 C C . LEU A 1 114 ? -1.154 17.329 6.519 1.00 98.00 114 LEU A C 1
ATOM 873 O O . LEU A 1 114 ? -0.003 17.650 6.827 1.00 98.00 114 LEU A O 1
ATOM 877 N N . SER A 1 115 ? -2.219 17.775 7.190 1.00 98.06 115 SER A N 1
ATOM 878 C CA . SER A 1 115 ? -2.088 18.557 8.420 1.00 98.06 115 SER A CA 1
ATOM 879 C C . SER A 1 115 ? -1.472 17.715 9.555 1.00 98.06 115 SER A C 1
ATOM 881 O O . SER A 1 115 ? -1.527 16.479 9.521 1.00 98.06 115 SER A O 1
ATOM 883 N N . PRO A 1 116 ? -0.910 18.339 10.607 1.00 97.31 116 PRO A N 1
ATOM 884 C CA . PRO A 1 116 ? -0.434 17.606 11.782 1.00 97.31 116 PRO A CA 1
ATOM 885 C C . PRO A 1 116 ? -1.511 16.719 12.432 1.00 97.31 116 PRO A C 1
ATOM 887 O O . PRO A 1 116 ? -1.209 15.604 12.867 1.00 97.31 116 PRO A O 1
ATOM 890 N N . ASP A 1 117 ? -2.764 17.181 12.458 1.00 97.12 117 ASP A N 1
ATOM 891 C CA . ASP A 1 117 ? -3.885 16.417 13.011 1.00 97.12 117 ASP A CA 1
ATOM 892 C C . ASP A 1 117 ? -4.242 15.217 12.130 1.00 97.12 117 ASP A C 1
ATOM 894 O O . ASP A 1 117 ? -4.455 14.120 12.653 1.00 97.12 117 ASP A O 1
ATOM 898 N N . ASP A 1 118 ? -4.206 15.371 10.803 1.00 96.81 118 ASP A N 1
ATOM 899 C CA . ASP A 1 118 ? -4.415 14.255 9.878 1.00 96.81 118 ASP A CA 1
ATOM 900 C C . ASP A 1 118 ? -3.316 13.194 10.014 1.00 96.81 118 ASP A C 1
ATOM 902 O O . ASP A 1 118 ? -3.620 12.001 10.075 1.00 96.81 118 ASP A O 1
ATOM 906 N N . LYS A 1 119 ? -2.044 13.605 10.143 1.00 98.00 119 LYS A N 1
ATOM 907 C CA . LYS A 1 119 ? -0.921 12.681 10.400 1.00 98.00 119 LYS A CA 1
ATOM 908 C C . LYS A 1 119 ? -1.140 11.898 11.693 1.00 98.00 119 LYS A C 1
ATOM 910 O O . LYS A 1 119 ? -1.026 10.676 11.702 1.00 98.00 119 LYS A O 1
ATOM 915 N N . LYS A 1 120 ? -1.525 12.583 12.776 1.00 97.06 120 LYS A N 1
ATOM 916 C CA . LYS A 1 120 ? -1.829 11.966 14.081 1.00 97.06 120 LYS A CA 1
ATOM 917 C C . LYS A 1 120 ? -3.061 11.053 14.036 1.00 97.06 120 LYS A C 1
ATOM 919 O O . LYS A 1 120 ? -3.199 10.136 14.862 1.00 97.06 120 LYS A O 1
ATOM 924 N N . ASN A 1 121 ? -3.984 11.301 13.109 1.00 97.06 121 ASN A N 1
ATOM 925 C CA . ASN A 1 121 ? -5.167 10.474 12.925 1.00 97.06 121 ASN A CA 1
ATOM 926 C C . ASN A 1 121 ? -4.846 9.122 12.264 1.00 97.06 121 ASN A C 1
ATOM 928 O O . ASN A 1 121 ? -5.540 8.140 12.539 1.00 97.06 121 ASN A O 1
ATOM 932 N N . ILE A 1 122 ? -3.771 9.028 11.475 1.00 98.44 122 ILE A N 1
ATOM 933 C CA . ILE A 1 122 ? -3.298 7.757 10.912 1.00 98.44 122 ILE A CA 1
ATOM 934 C C . ILE A 1 122 ? -2.671 6.910 12.026 1.00 98.44 122 ILE A C 1
ATOM 936 O O . ILE A 1 122 ? -1.687 7.293 12.654 1.00 98.44 122 ILE A O 1
ATOM 940 N N . LYS A 1 123 ? -3.260 5.741 12.293 1.00 97.94 123 LYS A N 1
ATOM 941 C CA . LYS A 1 123 ? -2.839 4.844 13.382 1.00 97.94 123 LYS A CA 1
ATOM 942 C C . LYS A 1 123 ? -1.878 3.767 12.921 1.00 97.94 123 LYS A C 1
ATOM 944 O O . LYS A 1 123 ? -1.002 3.376 13.691 1.00 97.94 123 LYS A O 1
ATOM 949 N N . ALA A 1 124 ? -2.049 3.282 11.697 1.00 98.38 124 ALA A N 1
ATOM 950 C CA . ALA A 1 124 ? -1.144 2.312 11.111 1.00 98.38 124 ALA A CA 1
ATOM 951 C C . ALA A 1 124 ? -1.123 2.384 9.587 1.00 98.38 124 ALA A C 1
ATOM 953 O O . ALA A 1 124 ? -2.108 2.778 8.958 1.00 98.38 124 ALA A O 1
ATOM 954 N N . VAL A 1 125 ? -0.013 1.916 9.025 1.00 98.81 125 VAL A N 1
ATOM 955 C CA . VAL A 1 125 ? 0.188 1.744 7.587 1.00 98.81 125 VAL A CA 1
ATOM 956 C C . VAL A 1 125 ? 0.613 0.308 7.313 1.00 98.81 125 VAL A C 1
ATOM 958 O O . VAL A 1 125 ? 1.599 -0.173 7.879 1.00 98.81 125 VAL A O 1
ATOM 961 N N . LEU A 1 126 ? -0.141 -0.363 6.449 1.00 98.75 126 LEU A N 1
ATOM 962 C CA . LEU A 1 126 ? 0.152 -1.682 5.910 1.00 98.75 126 LEU A CA 1
ATOM 963 C C . LEU A 1 126 ? 0.565 -1.497 4.446 1.00 98.75 126 LEU A C 1
ATOM 965 O O . LEU A 1 126 ? -0.299 -1.328 3.587 1.00 98.75 126 LEU A O 1
ATOM 969 N N . ASN A 1 127 ? 1.868 -1.493 4.170 1.00 98.88 127 ASN A N 1
ATOM 970 C CA . ASN A 1 127 ? 2.394 -1.432 2.806 1.00 98.88 127 ASN A CA 1
ATOM 971 C C . ASN A 1 127 ? 2.616 -2.842 2.255 1.00 98.88 127 ASN A C 1
ATOM 973 O O . ASN A 1 127 ? 3.100 -3.712 2.981 1.00 98.88 127 ASN A O 1
ATOM 977 N N . ILE A 1 128 ? 2.236 -3.083 1.004 1.00 98.62 128 ILE A N 1
ATOM 978 C CA . ILE A 1 128 ? 2.368 -4.378 0.339 1.00 98.62 128 ILE A CA 1
ATOM 979 C C . ILE A 1 128 ? 3.240 -4.170 -0.893 1.00 98.62 128 ILE A C 1
ATOM 981 O O . ILE A 1 128 ? 2.860 -3.436 -1.804 1.00 98.62 128 ILE A O 1
ATOM 985 N N . ASP A 1 129 ? 4.393 -4.831 -0.915 1.00 97.50 129 ASP A N 1
ATOM 986 C CA . ASP A 1 129 ? 5.399 -4.623 -1.949 1.00 97.50 129 ASP A CA 1
ATOM 987 C C . ASP A 1 129 ? 6.143 -5.916 -2.276 1.00 97.50 129 ASP A C 1
ATOM 989 O O . ASP A 1 129 ? 6.717 -6.554 -1.390 1.00 97.50 129 ASP A O 1
ATOM 993 N N . SER A 1 130 ? 6.112 -6.315 -3.552 1.00 95.31 130 SER A N 1
ATOM 994 C CA . SER A 1 130 ? 6.934 -7.407 -4.073 1.00 95.31 130 SER A CA 1
ATOM 995 C C . SER A 1 130 ? 6.738 -8.725 -3.317 1.00 95.31 130 SER A C 1
ATOM 997 O O . SER A 1 130 ? 7.661 -9.279 -2.711 1.00 95.31 130 SER A O 1
ATOM 999 N N . ILE A 1 131 ? 5.506 -9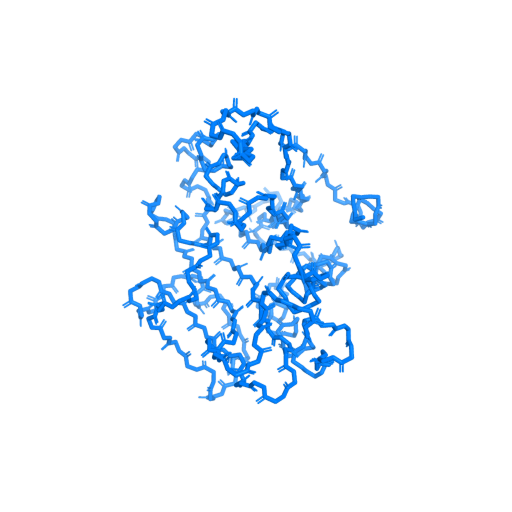.242 -3.317 1.00 95.50 131 ILE A N 1
ATOM 1000 C CA . ILE A 1 131 ? 5.092 -10.332 -2.416 1.00 95.50 131 ILE A CA 1
ATOM 1001 C C . ILE A 1 131 ? 4.972 -11.720 -3.054 1.00 95.50 131 ILE A C 1
ATOM 1003 O O . ILE A 1 131 ? 4.784 -12.705 -2.331 1.00 95.50 131 ILE A O 1
ATOM 1007 N N . ALA A 1 132 ? 5.015 -11.835 -4.379 1.00 95.25 132 ALA A N 1
ATOM 1008 C CA . ALA A 1 132 ? 4.497 -13.009 -5.070 1.00 95.25 132 ALA A CA 1
ATOM 1009 C C . ALA A 1 132 ? 5.462 -13.719 -6.023 1.00 95.25 132 ALA A C 1
ATOM 1011 O O . ALA A 1 132 ? 5.082 -14.762 -6.545 1.00 95.25 132 ALA A O 1
ATOM 1012 N N . GLN A 1 133 ? 6.696 -13.262 -6.204 1.00 93.44 133 GLN A N 1
ATOM 1013 C CA . GLN A 1 133 ? 7.670 -13.894 -7.091 1.00 93.44 133 GLN A CA 1
ATOM 1014 C C . GLN A 1 133 ? 7.896 -15.369 -6.713 1.00 93.44 133 GLN A C 1
ATOM 1016 O O . GLN A 1 133 ? 8.286 -15.706 -5.585 1.00 93.44 133 GLN A O 1
ATOM 1021 N N . GLU A 1 134 ? 7.652 -16.266 -7.659 1.00 90.75 134 GLU A N 1
ATOM 1022 C CA . GLU A 1 134 ? 7.897 -17.702 -7.575 1.00 90.75 134 GLU A CA 1
ATOM 1023 C C . GLU A 1 134 ? 9.410 -17.967 -7.489 1.00 90.75 134 GLU A C 1
ATOM 1025 O O . GLU A 1 134 ? 10.228 -17.223 -8.031 1.00 90.75 134 GLU A O 1
ATOM 1030 N N . GLY A 1 135 ? 9.813 -18.986 -6.729 1.00 87.88 135 GLY A N 1
ATOM 1031 C CA . GLY A 1 135 ? 11.232 -19.265 -6.461 1.00 87.88 135 GLY A CA 1
ATOM 1032 C C . GLY A 1 135 ? 11.925 -18.298 -5.486 1.00 87.88 135 GLY A C 1
ATOM 1033 O O . GLY A 1 135 ? 12.952 -18.664 -4.92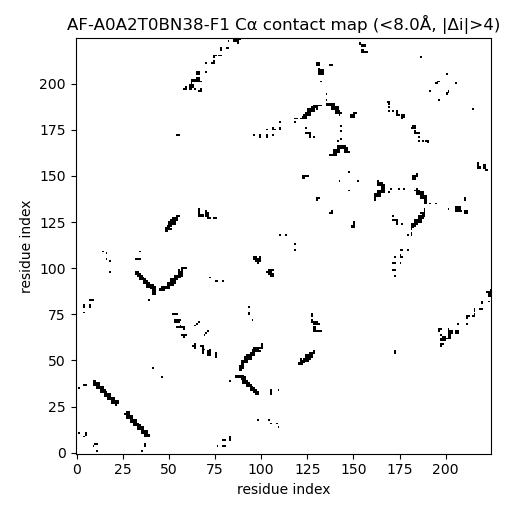0 1.00 87.88 135 GLY A O 1
ATOM 1034 N N . ALA A 1 136 ? 11.357 -17.119 -5.208 1.00 89.69 136 ALA A N 1
ATOM 1035 C CA . ALA A 1 136 ? 11.846 -16.244 -4.142 1.00 89.69 136 ALA A CA 1
ATOM 1036 C C . ALA A 1 136 ? 11.398 -16.717 -2.751 1.00 89.69 136 ALA A C 1
ATOM 1038 O O . ALA A 1 136 ? 10.531 -17.589 -2.597 1.00 89.69 136 ALA A O 1
ATOM 1039 N N . SER A 1 137 ? 11.950 -16.066 -1.723 1.00 89.44 137 SER A N 1
ATOM 1040 C CA . SER A 1 137 ? 11.583 -16.286 -0.321 1.00 89.44 137 SER A CA 1
ATOM 1041 C C . SER A 1 137 ? 10.068 -16.190 -0.071 1.00 89.44 137 SER A C 1
ATOM 1043 O O . SER A 1 137 ? 9.307 -15.633 -0.865 1.00 89.44 137 SER A O 1
ATOM 1045 N N . LYS A 1 138 ? 9.591 -16.752 1.043 1.00 91.38 138 LYS A N 1
ATOM 1046 C CA . LYS A 1 138 ? 8.232 -16.449 1.518 1.00 91.38 138 LYS A CA 1
ATOM 1047 C C . LYS A 1 138 ? 8.176 -14.981 1.971 1.00 91.38 138 LYS A C 1
ATOM 1049 O O . LYS A 1 138 ? 9.205 -14.486 2.434 1.00 91.38 138 LYS A O 1
ATOM 1054 N N . PRO A 1 139 ? 7.012 -14.313 1.892 1.00 94.62 139 PRO A N 1
ATOM 1055 C CA . PRO A 1 139 ? 6.875 -12.967 2.429 1.00 94.62 139 PRO A CA 1
ATOM 1056 C C . PRO A 1 139 ? 7.261 -12.890 3.912 1.00 94.62 139 PRO A C 1
ATOM 1058 O O . PRO A 1 139 ? 6.994 -13.812 4.688 1.00 94.62 139 PRO A O 1
ATOM 1061 N N . TYR A 1 140 ? 7.871 -11.774 4.291 1.00 96.31 140 TYR A N 1
ATOM 1062 C CA . TYR A 1 140 ? 8.187 -11.366 5.656 1.00 96.31 140 TYR A CA 1
ATOM 1063 C C . TYR A 1 140 ? 7.424 -10.089 6.009 1.00 96.31 140 TYR A C 1
ATOM 1065 O O . TYR A 1 140 ? 6.768 -9.485 5.162 1.00 96.31 140 TYR A O 1
ATOM 1073 N N . ILE A 1 141 ? 7.527 -9.681 7.273 1.00 97.62 141 ILE A N 1
ATOM 1074 C CA . ILE A 1 141 ? 7.095 -8.360 7.726 1.00 97.62 141 ILE A CA 1
ATOM 1075 C C . ILE A 1 141 ? 8.352 -7.533 7.973 1.00 97.62 141 ILE A C 1
ATOM 1077 O O . ILE A 1 141 ? 9.212 -7.941 8.752 1.00 97.62 141 ILE A O 1
ATOM 1081 N N . PHE A 1 142 ? 8.457 -6.369 7.352 1.00 97.94 142 PHE A N 1
ATOM 1082 C CA . PHE A 1 142 ? 9.560 -5.437 7.526 1.00 97.94 142 PHE A CA 1
ATOM 1083 C C 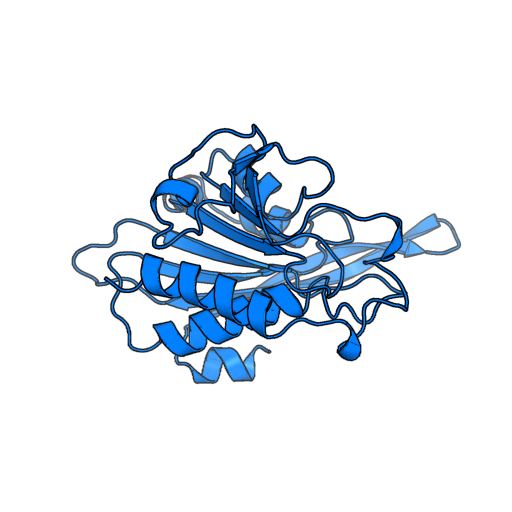. PHE A 1 142 ? 9.111 -4.201 8.299 1.00 97.94 142 PHE A C 1
ATOM 1085 O O . PHE A 1 142 ? 8.030 -3.659 8.073 1.00 97.94 142 PHE A O 1
ATOM 1092 N N . THR A 1 143 ? 9.965 -3.742 9.209 1.00 98.12 143 THR A N 1
ATOM 1093 C CA . THR A 1 143 ? 9.877 -2.408 9.810 1.00 98.12 143 THR A CA 1
ATOM 1094 C C . THR A 1 143 ? 11.235 -1.727 9.728 1.00 98.12 143 THR A C 1
ATOM 1096 O O . THR A 1 143 ? 12.274 -2.392 9.765 1.00 98.12 143 THR A O 1
ATOM 1099 N N . MET A 1 144 ? 11.253 -0.394 9.674 1.00 97.44 144 MET A N 1
ATOM 1100 C CA . MET A 1 144 ? 12.497 0.378 9.511 1.00 97.44 144 MET A CA 1
ATOM 1101 C C . MET A 1 144 ? 13.554 0.066 10.581 1.00 97.44 144 MET A C 1
ATOM 1103 O O . MET A 1 144 ? 14.756 0.081 10.321 1.00 97.44 144 MET A O 1
ATOM 1107 N N . ASN A 1 145 ? 13.120 -0.275 11.796 1.00 96.06 145 ASN A N 1
ATOM 1108 C CA . ASN A 1 145 ? 14.001 -0.579 12.924 1.00 96.06 145 ASN A CA 1
ATOM 1109 C C . ASN A 1 145 ? 13.989 -2.060 13.353 1.00 96.06 145 ASN A C 1
ATOM 1111 O O . ASN A 1 145 ? 14.661 -2.409 14.324 1.00 96.06 145 ASN A O 1
ATOM 1115 N N . GLY A 1 146 ? 13.244 -2.924 12.657 1.00 96.44 146 GLY A N 1
ATOM 1116 C CA . GLY A 1 146 ? 13.097 -4.347 12.982 1.00 96.44 146 GLY A CA 1
ATOM 1117 C C . GLY A 1 146 ? 12.327 -4.642 14.270 1.00 96.44 146 GLY A C 1
ATOM 1118 O O . GLY A 1 146 ? 12.335 -5.780 14.738 1.00 96.44 146 GLY A O 1
ATOM 1119 N N . LYS A 1 147 ? 11.675 -3.640 14.869 1.00 96.62 147 LYS A N 1
ATOM 1120 C CA . LYS A 1 147 ? 10.867 -3.793 16.083 1.00 96.62 147 LYS A CA 1
ATOM 1121 C C . LYS A 1 147 ? 9.385 -3.878 15.736 1.00 96.62 147 LYS A C 1
ATOM 1123 O O . LYS A 1 147 ? 8.935 -3.369 14.708 1.00 96.62 147 LYS A O 1
ATOM 1128 N N . LYS A 1 148 ? 8.621 -4.511 16.630 1.00 96.94 148 LYS A N 1
ATOM 1129 C CA . LYS A 1 148 ? 7.155 -4.513 16.572 1.00 96.94 148 LYS A CA 1
ATOM 1130 C C . LYS A 1 1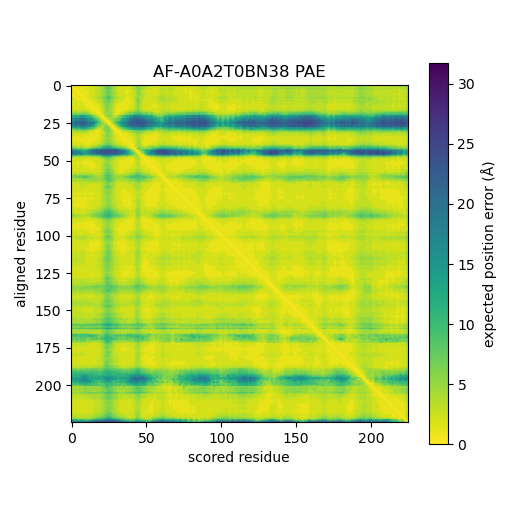48 ? 6.610 -3.112 16.853 1.00 96.94 148 LYS A C 1
ATOM 1132 O O . LYS A 1 148 ? 7.155 -2.391 17.685 1.00 96.94 148 LYS A O 1
ATOM 1137 N N . ASN A 1 149 ? 5.520 -2.760 16.183 1.00 97.81 149 ASN A N 1
ATOM 1138 C CA . ASN A 1 149 ? 4.776 -1.519 16.378 1.00 97.81 149 ASN A CA 1
ATOM 1139 C C . ASN A 1 149 ? 3.266 -1.795 16.258 1.00 97.81 149 ASN A C 1
ATOM 1141 O O . ASN A 1 149 ? 2.856 -2.940 16.047 1.00 97.81 149 ASN A O 1
ATOM 1145 N N . PHE A 1 150 ? 2.441 -0.754 16.385 1.00 97.25 150 PHE A N 1
ATOM 1146 C CA . PHE A 1 150 ? 0.986 -0.899 16.340 1.00 97.25 150 PHE A CA 1
ATOM 1147 C C . PHE A 1 150 ? 0.473 -1.504 15.021 1.00 97.25 150 PHE A C 1
ATOM 1149 O O . PHE A 1 150 ? -0.436 -2.326 15.062 1.00 97.25 150 PHE A O 1
ATOM 1156 N N . ALA A 1 151 ? 1.095 -1.200 13.875 1.00 97.94 151 ALA A N 1
ATOM 1157 C CA . ALA A 1 151 ? 0.708 -1.787 12.589 1.00 97.94 151 ALA A CA 1
ATOM 1158 C C . ALA A 1 151 ? 0.812 -3.320 12.605 1.00 97.94 151 ALA A C 1
ATOM 1160 O O . ALA A 1 151 ? -0.080 -4.010 12.121 1.00 97.94 151 ALA A O 1
ATOM 1161 N N . ILE A 1 152 ? 1.855 -3.864 13.241 1.00 97.31 152 ILE A N 1
ATOM 1162 C CA . ILE A 1 152 ? 2.022 -5.317 13.396 1.00 97.31 152 ILE A CA 1
ATOM 1163 C C . ILE A 1 152 ? 0.997 -5.893 14.376 1.00 97.31 152 ILE A C 1
ATOM 1165 O O . ILE A 1 152 ? 0.542 -7.016 14.190 1.00 97.31 152 ILE A O 1
ATOM 1169 N N . MET A 1 153 ? 0.627 -5.145 15.419 1.00 95.94 153 MET A N 1
ATOM 1170 C CA . MET A 1 153 ? -0.358 -5.596 16.410 1.00 95.94 153 MET A CA 1
ATOM 1171 C C . MET A 1 153 ? -1.770 -5.738 15.833 1.00 95.94 153 MET A C 1
ATOM 1173 O O . MET A 1 153 ? -2.567 -6.484 16.394 1.00 95.94 153 MET A O 1
ATOM 1177 N N . LEU A 1 154 ? -2.074 -5.049 14.729 1.00 94.88 154 LEU A N 1
ATOM 1178 C CA . LEU A 1 154 ? -3.330 -5.231 14.002 1.00 94.88 154 LEU A CA 1
ATOM 1179 C C . LEU A 1 154 ? -3.386 -6.581 13.281 1.00 94.88 154 LEU A C 1
ATOM 1181 O O . LEU A 1 154 ? -4.473 -7.125 13.105 1.00 94.88 154 LEU A O 1
ATOM 1185 N N . LEU A 1 155 ? -2.233 -7.118 12.868 1.00 96.12 155 LEU A N 1
ATOM 1186 C CA . LEU A 1 155 ? -2.183 -8.309 12.033 1.00 96.12 155 LEU A CA 1
ATOM 1187 C C . LEU A 1 155 ? -2.581 -9.572 12.813 1.00 96.12 155 LEU A C 1
ATOM 1189 O O . LEU A 1 155 ? -1.956 -9.939 13.810 1.00 96.12 155 LEU A O 1
ATOM 1193 N N . LYS A 1 156 ? -3.595 -10.282 12.313 1.00 94.75 156 LYS A N 1
ATOM 1194 C CA . LYS A 1 156 ? -4.065 -11.579 12.816 1.00 94.75 156 LYS A CA 1
ATOM 1195 C C . LYS A 1 156 ? -3.632 -12.714 11.887 1.00 94.75 156 LYS A C 1
ATOM 1197 O O . LYS A 1 156 ? -3.344 -12.505 10.713 1.00 94.75 156 LYS A O 1
ATOM 1202 N N . ASN A 1 157 ? -3.603 -13.937 12.419 1.00 94.25 157 ASN A N 1
ATOM 1203 C CA . ASN A 1 157 ? -3.309 -15.166 11.667 1.00 94.25 157 ASN A CA 1
ATOM 1204 C C . ASN A 1 157 ? -1.962 -15.162 10.914 1.00 94.25 157 ASN A C 1
ATOM 1206 O O . ASN A 1 157 ? -1.807 -15.852 9.907 1.00 94.25 157 ASN A O 1
ATOM 1210 N N . ILE A 1 158 ? -0.968 -14.418 11.412 1.00 95.00 158 ILE A N 1
ATOM 1211 C CA . ILE A 1 158 ? 0.376 -14.391 10.825 1.00 95.00 158 ILE A CA 1
ATOM 1212 C C . ILE A 1 158 ? 1.012 -15.791 10.948 1.00 95.0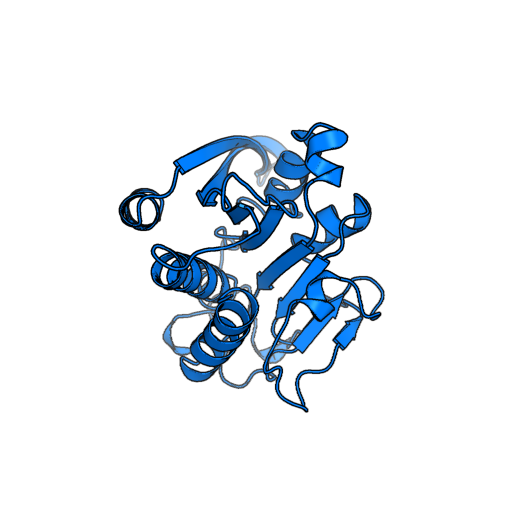0 158 ILE A C 1
ATOM 1214 O O . ILE A 1 158 ? 1.098 -16.324 12.062 1.00 95.00 158 ILE A O 1
ATOM 1218 N N . PRO A 1 159 ? 1.495 -16.400 9.847 1.00 94.25 159 PRO A N 1
ATOM 1219 C CA . PRO A 1 159 ? 2.208 -17.671 9.904 1.00 94.25 159 PRO A CA 1
ATOM 1220 C C . PRO A 1 159 ? 3.424 -17.605 10.833 1.00 94.25 159 PRO A C 1
ATOM 1222 O O . PRO A 1 159 ? 4.182 -16.638 10.807 1.00 94.25 159 PRO A O 1
ATOM 1225 N N . LYS A 1 160 ? 3.682 -18.674 11.601 1.00 89.31 160 LYS A N 1
ATOM 1226 C CA . LYS A 1 160 ? 4.796 -18.728 12.575 1.00 89.31 160 LYS A CA 1
ATOM 1227 C C . LYS A 1 160 ? 6.178 -18.436 11.973 1.00 89.31 160 LYS A C 1
ATOM 1229 O O . LYS A 1 160 ? 7.092 -18.066 12.696 1.00 89.31 160 LYS A O 1
ATOM 1234 N N . ASN A 1 161 ? 6.347 -18.647 10.671 1.00 87.19 161 ASN A N 1
ATOM 1235 C CA . ASN A 1 161 ? 7.597 -18.432 9.946 1.00 87.19 161 ASN A CA 1
ATOM 1236 C C . ASN A 1 161 ? 7.690 -17.055 9.256 1.00 87.19 161 ASN A C 1
ATOM 1238 O O . ASN A 1 161 ? 8.718 -16.763 8.644 1.00 87.19 161 ASN A O 1
ATOM 1242 N N . MET A 1 162 ? 6.652 -16.218 9.343 1.00 93.69 162 MET A N 1
ATOM 1243 C CA . MET A 1 162 ? 6.626 -14.856 8.806 1.00 93.69 162 MET A CA 1
ATOM 1244 C C . MET A 1 162 ? 7.091 -13.866 9.882 1.00 93.69 162 MET A C 1
ATOM 1246 O O . MET A 1 162 ? 6.308 -13.173 10.528 1.00 93.69 162 MET A O 1
ATOM 1250 N N . ASN A 1 163 ? 8.402 -13.859 10.121 1.00 91.69 163 ASN A N 1
ATOM 1251 C CA . ASN A 1 163 ? 9.016 -13.057 11.179 1.00 91.69 163 ASN A CA 1
ATOM 1252 C C . ASN A 1 163 ? 9.132 -11.573 10.806 1.00 91.69 163 ASN A C 1
ATOM 1254 O O . ASN A 1 163 ? 9.264 -11.225 9.631 1.00 91.69 163 ASN A O 1
ATOM 1258 N N . VAL A 1 164 ? 9.162 -10.722 11.838 1.00 95.88 164 VAL A N 1
ATOM 1259 C CA . VAL A 1 164 ? 9.485 -9.294 11.711 1.00 95.88 164 VAL A CA 1
ATOM 1260 C C . VAL A 1 164 ? 10.987 -9.135 11.484 1.00 95.88 164 VAL A C 1
ATOM 1262 O O . VAL A 1 164 ? 11.792 -9.695 12.231 1.00 95.88 164 VAL A O 1
ATOM 1265 N N . LYS A 1 165 ? 11.361 -8.368 10.463 1.00 95.75 165 LYS A N 1
ATOM 1266 C CA . LYS A 1 165 ? 12.742 -8.076 10.082 1.00 95.75 165 LYS A CA 1
ATOM 1267 C C . LYS A 1 165 ? 12.975 -6.573 10.012 1.00 95.75 165 LYS A C 1
ATOM 1269 O O . LYS A 1 165 ? 12.064 -5.799 9.728 1.00 95.75 165 LYS A O 1
ATOM 1274 N N . LYS A 1 166 ? 14.219 -6.165 10.259 1.00 95.81 166 LYS A N 1
ATOM 1275 C CA . LYS A 1 166 ? 14.657 -4.808 9.938 1.00 95.81 166 LYS A CA 1
ATOM 1276 C C . LYS A 1 166 ? 14.729 -4.660 8.419 1.00 95.81 166 LYS A C 1
ATOM 1278 O O . LYS A 1 166 ? 15.248 -5.560 7.761 1.00 95.81 166 LYS A O 1
ATOM 1283 N N . ALA A 1 167 ? 14.219 -3.548 7.904 1.00 90.25 167 ALA A N 1
ATOM 1284 C CA . ALA A 1 167 ? 14.323 -3.187 6.497 1.00 90.25 167 ALA A CA 1
ATOM 1285 C C . ALA A 1 167 ? 15.790 -3.157 6.041 1.00 90.25 167 ALA A C 1
ATOM 1287 O O . ALA A 1 167 ? 16.637 -2.558 6.712 1.00 90.25 167 ALA A O 1
ATOM 1288 N N . GLY A 1 168 ? 16.081 -3.832 4.928 1.00 88.19 168 GLY A N 1
ATOM 1289 C CA . GLY A 1 168 ? 17.346 -3.733 4.215 1.00 88.19 168 GLY A CA 1
ATOM 1290 C C . GLY A 1 168 ? 17.140 -2.974 2.912 1.00 88.19 168 GLY A C 1
ATOM 1291 O O . GLY A 1 168 ? 17.121 -1.748 2.906 1.00 88.19 168 GLY A O 1
ATOM 1292 N N . ARG A 1 169 ? 16.979 -3.717 1.813 1.00 82.56 169 ARG A N 1
ATOM 1293 C CA . ARG A 1 169 ? 16.618 -3.146 0.502 1.00 82.56 169 ARG A CA 1
ATOM 1294 C C . ARG A 1 169 ? 15.107 -3.029 0.314 1.00 82.56 169 ARG A C 1
ATOM 1296 O O . ARG A 1 169 ? 14.670 -2.418 -0.639 1.00 82.56 169 ARG A O 1
ATOM 1303 N N . GLU A 1 170 ? 14.333 -3.590 1.233 1.00 87.44 170 GLU A N 1
ATOM 1304 C CA . GLU A 1 170 ? 12.871 -3.583 1.266 1.00 87.44 170 GLU A CA 1
ATOM 1305 C C . GLU A 1 170 ? 12.328 -2.280 1.888 1.00 87.44 170 GLU A C 1
ATOM 1307 O O . GLU A 1 170 ? 11.343 -2.291 2.627 1.00 87.44 170 GLU A O 1
ATOM 1312 N N . ILE A 1 171 ? 13.042 -1.168 1.686 1.00 87.25 171 ILE A N 1
ATOM 1313 C CA . ILE A 1 171 ? 12.574 0.188 1.989 1.00 87.25 171 ILE A CA 1
ATOM 1314 C C . ILE A 1 171 ? 11.673 0.591 0.821 1.00 87.25 171 ILE A C 1
ATOM 1316 O O . ILE A 1 171 ? 12.042 0.372 -0.322 1.00 87.25 171 ILE A O 1
ATOM 1320 N N . SER A 1 172 ? 10.491 1.104 1.144 1.00 93.56 172 SER A N 1
ATOM 1321 C CA . SER A 1 172 ? 9.395 1.414 0.218 1.00 93.56 172 SER A CA 1
ATOM 1322 C C . SER A 1 172 ? 8.529 2.499 0.880 1.00 93.56 172 SER A C 1
ATOM 1324 O O . SER A 1 172 ? 8.924 3.056 1.911 1.00 93.56 172 SER A O 1
ATOM 1326 N N . ASP A 1 173 ? 7.320 2.761 0.385 1.00 97.38 173 ASP A N 1
ATOM 1327 C CA . ASP A 1 173 ? 6.463 3.883 0.801 1.00 97.38 173 ASP A CA 1
ATOM 1328 C C . ASP A 1 173 ? 6.245 3.995 2.320 1.00 97.38 173 ASP A C 1
ATOM 1330 O O . ASP A 1 173 ? 6.161 5.091 2.874 1.00 97.38 173 ASP A O 1
ATOM 1334 N N . TYR A 1 174 ? 6.194 2.869 3.040 1.00 97.94 174 TYR A N 1
ATOM 1335 C CA . TYR A 1 174 ? 6.038 2.836 4.503 1.00 97.94 174 TYR A CA 1
ATOM 1336 C C . TYR A 1 174 ? 7.151 3.558 5.283 1.00 97.94 174 TYR A C 1
ATOM 1338 O O . TYR A 1 174 ? 6.940 3.903 6.453 1.00 97.94 174 TYR A O 1
ATOM 1346 N N . ALA A 1 175 ? 8.322 3.762 4.676 1.00 98.12 175 ALA A N 1
ATOM 1347 C CA . ALA A 1 175 ? 9.445 4.464 5.283 1.00 98.12 175 ALA A CA 1
ATOM 1348 C C . ALA A 1 175 ? 9.121 5.945 5.511 1.00 98.12 175 ALA A C 1
ATOM 1350 O O . ALA A 1 175 ? 9.351 6.448 6.609 1.00 98.12 175 ALA A O 1
ATOM 1351 N N . VAL A 1 176 ? 8.463 6.593 4.546 1.00 98.44 176 VAL A N 1
ATOM 1352 C CA . VAL A 1 176 ? 8.026 7.995 4.648 1.00 98.44 176 VAL A CA 1
ATOM 1353 C C . VAL A 1 176 ? 7.071 8.185 5.833 1.00 98.44 176 VAL A C 1
ATOM 1355 O O . VAL A 1 176 ? 7.173 9.135 6.610 1.00 98.44 176 VAL A O 1
ATOM 1358 N N . PHE A 1 177 ? 6.165 7.226 6.041 1.00 98.62 177 PHE A N 1
ATOM 1359 C CA . PHE A 1 177 ? 5.265 7.224 7.196 1.00 98.62 177 PHE A CA 1
ATOM 1360 C C . PHE A 1 177 ? 6.011 7.016 8.518 1.00 98.62 177 PHE A C 1
ATOM 1362 O O . PHE A 1 177 ? 5.701 7.678 9.509 1.00 98.62 177 PHE A O 1
ATOM 1369 N N . TYR A 1 178 ? 7.003 6.121 8.540 1.00 98.50 178 TYR A N 1
ATOM 1370 C CA . TYR A 1 178 ? 7.836 5.895 9.721 1.00 98.50 178 TYR A CA 1
ATOM 1371 C C . TYR A 1 178 ? 8.606 7.161 10.120 1.00 98.50 178 TYR A C 1
ATOM 1373 O O . TYR A 1 178 ? 8.642 7.504 11.302 1.00 98.50 178 TYR A O 1
ATOM 1381 N N . GLU A 1 179 ? 9.175 7.877 9.148 1.00 98.00 179 GLU A N 1
ATOM 1382 C CA . GLU A 1 179 ? 9.876 9.151 9.359 1.00 98.00 179 GLU A CA 1
ATOM 1383 C C . GLU A 1 179 ? 8.943 10.244 9.892 1.00 98.00 179 GLU A C 1
ATOM 1385 O O . GLU A 1 179 ? 9.336 11.031 10.752 1.00 98.00 179 GLU A O 1
ATOM 1390 N N . ALA A 1 180 ? 7.673 10.226 9.480 1.00 98.19 180 ALA A N 1
ATOM 1391 C CA . ALA A 1 180 ? 6.623 11.083 10.029 1.00 98.19 180 ALA A CA 1
ATOM 1392 C C . ALA A 1 180 ? 6.112 10.648 11.424 1.00 98.19 180 ALA A C 1
ATOM 1394 O O . ALA A 1 180 ? 5.174 11.248 11.952 1.00 98.19 180 ALA A O 1
ATOM 1395 N N . GLY A 1 181 ? 6.696 9.609 12.033 1.00 98.12 181 GLY A N 1
ATOM 1396 C CA . GLY A 1 181 ? 6.316 9.101 13.356 1.00 98.12 181 GLY A CA 1
ATOM 1397 C C . GLY A 1 181 ? 5.065 8.215 13.367 1.00 98.12 181 GLY A C 1
ATOM 1398 O O . GLY A 1 181 ? 4.527 7.928 14.439 1.00 98.12 181 GLY A O 1
ATOM 1399 N N . ILE A 1 182 ? 4.596 7.767 12.201 1.00 98.69 182 ILE A N 1
ATOM 140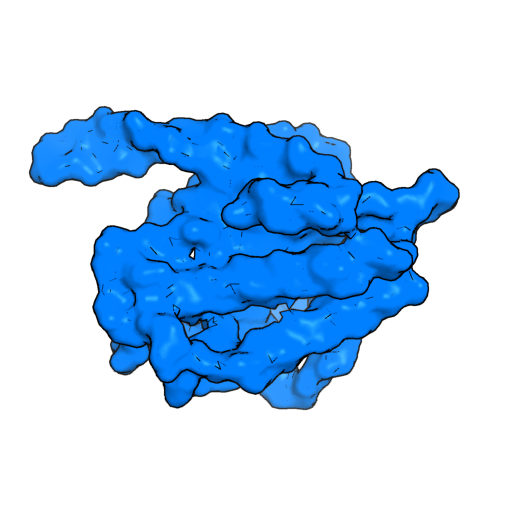0 C CA . ILE A 1 182 ? 3.404 6.927 12.059 1.00 98.69 182 ILE A CA 1
ATOM 1401 C C . ILE A 1 182 ? 3.825 5.447 12.096 1.00 98.69 182 ILE A C 1
ATOM 1403 O O . ILE A 1 182 ? 4.713 5.039 11.344 1.00 98.69 182 ILE A O 1
ATOM 1407 N N . PRO A 1 183 ? 3.197 4.596 12.933 1.00 98.62 183 PRO A N 1
ATOM 1408 C CA . PRO A 1 183 ? 3.464 3.161 12.925 1.00 98.62 183 PRO A CA 1
ATOM 1409 C C . PRO A 1 183 ? 3.215 2.547 11.543 1.00 98.62 183 PRO A C 1
ATOM 1411 O O . PRO A 1 183 ? 2.097 2.569 11.034 1.00 98.62 183 PRO A O 1
ATOM 1414 N N . SER A 1 184 ? 4.244 1.955 10.948 1.00 98.62 184 SER A N 1
ATOM 1415 C CA . SER A 1 184 ? 4.161 1.397 9.601 1.00 98.62 184 SER A CA 1
ATOM 1416 C C . SER A 1 184 ? 4.902 0.067 9.482 1.00 98.62 184 SER A C 1
ATOM 1418 O O . SER A 1 184 ? 5.816 -0.237 10.259 1.00 98.62 184 SER A O 1
ATOM 1420 N N . LEU A 1 185 ? 4.483 -0.753 8.523 1.00 98.44 185 LEU A N 1
ATOM 1421 C CA . LEU A 1 185 ? 5.172 -1.975 8.123 1.00 98.44 185 LEU A CA 1
ATOM 1422 C C . LEU A 1 185 ? 5.105 -2.152 6.609 1.00 98.44 185 LEU A C 1
ATOM 1424 O O . LEU A 1 185 ? 4.213 -1.605 5.961 1.00 98.44 185 LEU A O 1
ATOM 1428 N N . CYS A 1 186 ? 6.000 -2.983 6.085 1.00 98.44 186 CYS A N 1
ATOM 1429 C CA . CYS A 1 186 ? 5.894 -3.549 4.748 1.00 98.44 186 CYS A CA 1
ATOM 1430 C C . CYS A 1 186 ? 5.741 -5.071 4.827 1.00 98.44 186 CYS A C 1
ATOM 1432 O O . CYS A 1 186 ? 6.452 -5.734 5.581 1.00 98.44 186 CYS A O 1
ATOM 1434 N N . ILE A 1 187 ? 4.812 -5.634 4.060 1.00 98.00 187 ILE A N 1
ATOM 1435 C CA . ILE A 1 187 ? 4.780 -7.058 3.740 1.00 98.00 187 ILE A CA 1
ATOM 1436 C C . ILE A 1 187 ? 5.428 -7.223 2.371 1.00 98.00 187 ILE A C 1
ATOM 1438 O O . ILE A 1 187 ? 4.899 -6.714 1.387 1.00 98.00 187 ILE A O 1
ATOM 1442 N N . GLY A 1 188 ? 6.532 -7.968 2.319 1.00 95.88 188 GLY A N 1
ATOM 1443 C CA . GLY A 1 188 ? 7.314 -8.155 1.097 1.00 95.88 188 GLY A CA 1
ATOM 1444 C C . GLY A 1 188 ? 8.185 -9.399 1.129 1.00 95.88 188 GLY A C 1
ATOM 1445 O O . GLY A 1 188 ? 8.356 -10.029 2.177 1.00 95.88 188 GLY A O 1
ATOM 1446 N N . GLN A 1 189 ? 8.734 -9.792 -0.014 1.00 93.12 189 GLN A N 1
ATOM 1447 C CA . GLN A 1 189 ? 9.758 -10.835 -0.077 1.00 93.12 189 GLN A CA 1
ATOM 1448 C C . GLN A 1 189 ? 11.142 -10.230 0.165 1.00 93.12 189 GLN A C 1
ATOM 1450 O O . GLN A 1 189 ? 11.401 -9.081 -0.168 1.00 93.12 189 GLN A O 1
ATOM 1455 N N . ALA A 1 190 ? 12.050 -11.011 0.754 1.00 87.88 190 ALA A N 1
ATOM 1456 C CA . ALA A 1 190 ? 13.438 -10.575 0.873 1.00 87.88 190 ALA A CA 1
ATOM 1457 C C . ALA A 1 190 ? 14.066 -10.415 -0.517 1.00 87.88 190 ALA A C 1
ATOM 1459 O O . ALA A 1 190 ? 13.849 -11.268 -1.386 1.00 87.88 190 ALA A O 1
ATOM 1460 N N . TYR A 1 191 ? 14.880 -9.374 -0.683 1.00 83.88 191 TYR A N 1
ATOM 1461 C CA . TYR A 1 191 ? 15.570 -9.098 -1.937 1.00 83.88 191 TYR A CA 1
ATOM 1462 C C . TYR A 1 191 ? 16.411 -10.296 -2.403 1.00 83.88 191 TYR A C 1
ATOM 1464 O O . TYR A 1 191 ? 17.271 -10.799 -1.672 1.00 83.88 191 TYR A O 1
ATOM 1472 N N . ASP A 1 192 ? 16.210 -10.709 -3.656 1.00 82.44 192 ASP A N 1
ATOM 1473 C CA . ASP A 1 192 ? 17.009 -11.738 -4.317 1.00 82.44 192 ASP A CA 1
ATOM 1474 C C . ASP A 1 192 ? 17.594 -11.207 -5.630 1.00 82.44 192 ASP A C 1
ATOM 1476 O O . ASP A 1 192 ? 16.906 -11.031 -6.640 1.00 82.44 192 ASP A O 1
ATOM 1480 N N . LYS A 1 193 ? 18.915 -11.005 -5.629 1.00 79.69 193 LYS A N 1
ATOM 1481 C CA . LYS A 1 193 ? 19.674 -10.519 -6.789 1.00 79.69 193 LYS A CA 1
ATOM 1482 C C . LYS A 1 193 ? 19.545 -11.411 -8.030 1.00 79.69 193 LYS A C 1
ATOM 1484 O O . LYS A 1 193 ? 19.747 -10.929 -9.142 1.00 79.69 193 LYS A O 1
ATOM 1489 N N . ASN A 1 194 ? 19.245 -12.699 -7.863 1.00 79.38 194 ASN A N 1
ATOM 1490 C CA . ASN A 1 194 ? 19.187 -13.650 -8.974 1.00 79.38 194 ASN A CA 1
ATOM 1491 C C . ASN A 1 194 ? 17.876 -13.547 -9.761 1.00 79.38 194 ASN A C 1
ATOM 1493 O O . ASN A 1 194 ? 17.825 -13.948 -10.927 1.00 79.38 194 ASN A O 1
ATOM 1497 N N . LEU A 1 195 ? 16.827 -13.002 -9.139 1.00 73.88 195 LEU A N 1
ATOM 1498 C CA . LEU A 1 195 ? 15.491 -12.941 -9.725 1.00 73.88 195 LEU A CA 1
ATOM 1499 C C . LEU A 1 195 ? 15.279 -11.710 -10.609 1.00 73.88 195 LEU A C 1
ATOM 1501 O O . LEU A 1 195 ? 14.413 -11.756 -11.476 1.00 73.88 195 LEU A O 1
ATOM 1505 N N . LYS A 1 196 ? 16.123 -10.672 -10.474 1.00 71.62 196 LYS A N 1
ATOM 1506 C CA . LYS A 1 196 ? 16.055 -9.421 -11.257 1.00 71.62 196 LYS A CA 1
ATOM 1507 C C . LYS A 1 196 ? 14.632 -8.835 -11.281 1.00 71.62 196 LYS A C 1
ATOM 1509 O O . LYS A 1 196 ? 14.050 -8.675 -12.349 1.00 71.62 196 LYS A O 1
ATOM 1514 N N . ILE A 1 197 ? 14.108 -8.553 -10.087 1.00 68.25 197 ILE A N 1
ATOM 1515 C CA . ILE A 1 197 ? 12.715 -8.146 -9.829 1.00 68.25 197 ILE A CA 1
ATOM 1516 C C . ILE A 1 197 ? 12.332 -6.834 -10.551 1.00 68.25 197 ILE A C 1
ATOM 1518 O O . ILE A 1 197 ? 11.186 -6.669 -10.928 1.00 68.25 197 ILE A O 1
ATOM 1522 N N . ASN A 1 198 ? 13.294 -5.971 -10.885 1.00 69.94 198 ASN A N 1
ATOM 1523 C CA . ASN A 1 198 ? 13.043 -4.686 -11.558 1.00 69.94 198 ASN A CA 1
ATOM 1524 C C . ASN A 1 198 ? 13.539 -4.743 -13.013 1.00 69.94 198 ASN A C 1
ATOM 1526 O O . ASN A 1 198 ? 14.235 -3.853 -13.495 1.00 69.94 198 ASN A O 1
ATOM 1530 N N . GLY A 1 199 ? 13.282 -5.858 -13.695 1.00 74.31 199 GLY A N 1
ATOM 1531 C CA . GLY A 1 199 ? 13.748 -6.084 -15.059 1.00 74.31 199 GLY A CA 1
ATOM 1532 C C . GLY A 1 199 ? 12.848 -7.044 -15.833 1.00 74.31 199 GLY A C 1
ATOM 1533 O O . GLY A 1 199 ? 11.815 -7.479 -15.331 1.00 74.31 199 GLY A O 1
ATOM 1534 N N . PRO A 1 200 ? 13.252 -7.480 -17.037 1.00 77.69 200 PRO A N 1
ATOM 1535 C CA . PRO A 1 200 ? 12.362 -8.147 -17.996 1.00 77.69 200 PRO A CA 1
ATOM 1536 C C . PRO A 1 200 ? 11.856 -9.534 -17.561 1.00 77.69 200 PRO A C 1
ATOM 1538 O O . PRO A 1 200 ? 11.081 -10.164 -18.275 1.00 77.69 200 PRO A O 1
ATOM 1541 N N . ARG A 1 201 ? 12.328 -10.051 -16.419 1.00 82.69 201 ARG A N 1
ATOM 1542 C CA . ARG A 1 201 ? 11.873 -11.323 -15.837 1.00 82.69 201 ARG A CA 1
ATOM 1543 C C . ARG A 1 201 ? 10.713 -11.154 -14.869 1.00 82.69 201 ARG A C 1
ATOM 1545 O O . ARG A 1 201 ? 10.090 -12.159 -14.522 1.00 82.69 201 ARG A O 1
ATOM 1552 N N . ASP A 1 202 ? 10.422 -9.926 -14.463 1.00 87.06 202 ASP A N 1
ATOM 1553 C CA . ASP A 1 202 ? 9.274 -9.633 -13.632 1.00 87.06 202 ASP A CA 1
ATOM 1554 C C . ASP A 1 202 ? 7.996 -9.659 -14.469 1.00 87.06 202 ASP A C 1
ATOM 1556 O O . ASP A 1 202 ? 7.552 -8.665 -15.039 1.00 87.06 202 ASP A O 1
ATOM 1560 N N . THR A 1 203 ? 7.457 -10.864 -14.623 1.00 90.44 203 THR A N 1
ATOM 1561 C CA . THR A 1 203 ? 6.337 -11.154 -15.512 1.00 90.44 203 THR A CA 1
ATOM 1562 C C . THR A 1 203 ? 5.243 -11.906 -14.777 1.00 90.44 203 THR A C 1
ATOM 1564 O O . THR A 1 203 ? 5.494 -12.588 -13.787 1.00 90.44 203 THR A O 1
ATOM 1567 N N . ILE A 1 204 ? 4.022 -11.867 -15.316 1.00 91.69 204 ILE A N 1
ATOM 1568 C CA . ILE A 1 204 ? 2.856 -12.561 -14.745 1.00 91.69 204 ILE A CA 1
ATOM 1569 C C . ILE A 1 204 ? 3.133 -14.058 -14.522 1.00 91.69 204 ILE A C 1
ATOM 1571 O O . ILE A 1 204 ? 2.679 -14.633 -13.537 1.00 91.69 204 ILE A O 1
ATOM 1575 N N . SER A 1 205 ? 3.909 -14.691 -15.409 1.00 91.44 205 SER A N 1
ATOM 1576 C CA . SER A 1 205 ? 4.250 -16.119 -15.306 1.00 91.44 205 SER A CA 1
ATOM 1577 C C . SER A 1 205 ? 5.072 -16.478 -14.064 1.00 91.44 205 SER A C 1
ATOM 1579 O O . SER A 1 205 ? 5.088 -17.636 -13.656 1.00 91.44 205 SER A O 1
ATOM 1581 N N . ALA A 1 206 ? 5.727 -15.491 -13.451 1.00 88.75 206 ALA A N 1
ATOM 1582 C CA . ALA A 1 206 ? 6.527 -15.661 -12.252 1.00 88.75 206 ALA A CA 1
ATOM 1583 C C . ALA A 1 206 ? 5.725 -15.430 -10.960 1.00 88.75 206 ALA A C 1
ATOM 1585 O O . ALA A 1 206 ? 6.316 -15.420 -9.886 1.00 88.75 206 ALA A O 1
ATOM 1586 N N . ILE A 1 207 ? 4.403 -15.238 -11.028 1.00 94.75 207 ILE A N 1
ATOM 1587 C CA . ILE A 1 207 ? 3.583 -14.863 -9.871 1.00 94.75 207 ILE A CA 1
ATOM 1588 C C . ILE A 1 207 ? 2.929 -16.075 -9.210 1.00 94.75 207 ILE A C 1
ATOM 1590 O O . ILE A 1 207 ? 2.153 -16.820 -9.807 1.00 94.75 207 ILE A O 1
ATOM 1594 N N . SER A 1 208 ? 3.174 -16.206 -7.910 1.00 95.88 208 SER A N 1
ATOM 1595 C CA . SER A 1 208 ? 2.594 -17.221 -7.045 1.00 95.88 208 SER A CA 1
ATOM 1596 C C . SER A 1 208 ? 1.235 -16.783 -6.505 1.00 95.88 208 SER A C 1
ATOM 1598 O O . SER A 1 208 ? 1.141 -16.014 -5.542 1.00 95.88 208 SER A O 1
ATOM 1600 N N . GLY A 1 209 ? 0.153 -17.341 -7.054 1.00 95.88 209 GLY A N 1
ATOM 1601 C CA . GLY A 1 209 ? -1.205 -17.081 -6.558 1.00 95.88 209 GLY A CA 1
ATOM 1602 C C . GLY A 1 209 ? -1.395 -17.432 -5.073 1.00 95.88 209 GLY A C 1
ATOM 1603 O O . GLY A 1 209 ? -2.133 -16.759 -4.357 1.00 95.88 209 GLY A O 1
ATOM 1604 N N . SER A 1 210 ? -0.670 -18.440 -4.576 1.00 95.94 210 SER A N 1
ATOM 1605 C CA . SER A 1 210 ? -0.708 -18.836 -3.162 1.00 95.94 210 SER A CA 1
ATOM 1606 C C . SER A 1 210 ? -0.165 -17.753 -2.219 1.00 95.94 210 SER A C 1
ATOM 1608 O O . SER A 1 210 ? -0.703 -17.563 -1.127 1.00 95.94 210 SER A O 1
ATOM 1610 N N . LYS A 1 211 ? 0.860 -17.004 -2.650 1.00 96.25 211 LYS A N 1
ATOM 1611 C CA . LYS A 1 211 ? 1.443 -15.901 -1.876 1.00 96.25 211 LYS A CA 1
ATOM 1612 C C . LYS A 1 211 ? 0.515 -14.688 -1.874 1.00 96.25 211 LYS A C 1
ATOM 1614 O O . LYS A 1 211 ? 0.278 -14.136 -0.804 1.00 96.25 211 LYS A O 1
ATOM 1619 N N . LEU A 1 212 ? -0.085 -14.350 -3.023 1.00 97.69 212 LEU A N 1
ATOM 1620 C CA . LEU A 1 212 ? -1.130 -13.316 -3.110 1.00 97.69 212 LEU A CA 1
ATOM 1621 C C . LEU A 1 212 ? -2.265 -13.602 -2.114 1.00 97.69 212 LEU A C 1
ATOM 1623 O O . LEU A 1 212 ? -2.610 -12.750 -1.295 1.00 97.69 212 LEU A O 1
ATOM 1627 N N . LYS A 1 213 ? -2.802 -14.832 -2.148 1.00 97.12 213 LYS A N 1
ATOM 1628 C CA . LYS A 1 213 ? -3.888 -15.257 -1.257 1.00 97.12 213 LYS A CA 1
ATOM 1629 C C . LYS A 1 213 ? -3.496 -15.162 0.216 1.00 97.12 213 LYS A C 1
ATOM 1631 O O . LYS A 1 213 ? -4.273 -14.639 1.006 1.00 97.12 213 LYS A O 1
ATOM 1636 N N . LEU A 1 214 ? -2.305 -15.642 0.578 1.00 96.81 214 LEU A N 1
ATOM 1637 C CA . LEU A 1 214 ? -1.826 -15.590 1.959 1.00 96.81 214 LEU A CA 1
ATOM 1638 C C . LEU A 1 214 ? -1.851 -14.160 2.515 1.00 96.81 214 LEU A C 1
ATOM 1640 O O . LEU A 1 214 ? -2.316 -13.951 3.633 1.00 96.81 214 LEU A O 1
ATOM 1644 N N . ILE A 1 215 ? -1.363 -13.181 1.747 1.00 97.69 215 ILE A N 1
ATOM 1645 C CA . ILE A 1 215 ? -1.303 -11.794 2.221 1.00 97.69 215 ILE A CA 1
ATOM 1646 C C . ILE A 1 215 ? -2.700 -11.170 2.296 1.00 97.69 215 ILE A C 1
ATOM 1648 O O . ILE A 1 215 ? -3.014 -10.528 3.298 1.00 97.69 215 ILE A O 1
ATOM 1652 N N . ALA A 1 216 ? -3.561 -11.414 1.303 1.00 97.31 216 ALA A N 1
ATOM 1653 C CA . ALA A 1 216 ? -4.951 -10.959 1.348 1.00 97.31 216 ALA A CA 1
ATOM 1654 C C . ALA A 1 216 ? -5.697 -11.520 2.575 1.00 97.31 216 ALA A C 1
ATOM 1656 O O . ALA A 1 216 ? -6.340 -10.761 3.300 1.00 97.31 216 ALA A O 1
ATOM 1657 N N . ASP A 1 217 ? -5.549 -12.817 2.868 1.00 96.62 217 ASP A N 1
ATOM 1658 C CA . ASP A 1 217 ? -6.172 -13.457 4.033 1.00 96.62 217 ASP A CA 1
ATOM 1659 C C . ASP A 1 217 ? -5.690 -12.837 5.355 1.00 96.62 217 ASP A C 1
ATOM 1661 O O . ASP A 1 217 ? -6.493 -12.630 6.267 1.00 96.62 217 ASP A O 1
ATOM 1665 N N . ILE A 1 218 ? -4.393 -12.530 5.483 1.00 96.75 218 ILE A N 1
ATOM 1666 C CA . ILE A 1 218 ? -3.851 -11.866 6.679 1.00 96.75 218 ILE A CA 1
ATOM 1667 C C . ILE A 1 218 ? -4.520 -10.501 6.859 1.00 96.75 218 ILE A C 1
ATOM 1669 O O . ILE A 1 218 ? -5.038 -10.217 7.939 1.00 96.75 218 ILE A O 1
ATOM 1673 N N . ILE A 1 219 ? -4.549 -9.663 5.818 1.00 96.44 219 ILE A N 1
ATOM 1674 C CA . ILE A 1 219 ? -5.081 -8.297 5.920 1.00 96.44 219 ILE A CA 1
ATOM 1675 C C . ILE A 1 219 ? -6.582 -8.317 6.231 1.00 96.44 219 ILE A C 1
ATOM 1677 O O . ILE A 1 219 ? -7.029 -7.616 7.137 1.00 96.44 219 ILE A O 1
ATOM 1681 N N . ILE A 1 220 ? -7.360 -9.148 5.537 1.00 94.88 220 ILE A N 1
ATOM 1682 C CA . ILE A 1 220 ? -8.817 -9.197 5.710 1.00 94.88 220 ILE A CA 1
ATOM 1683 C C . ILE A 1 220 ? -9.178 -9.681 7.111 1.00 94.88 220 ILE A C 1
ATOM 1685 O O . ILE A 1 220 ? -9.918 -8.994 7.803 1.00 94.88 220 ILE A O 1
ATOM 1689 N N . ASN A 1 221 ? -8.586 -10.780 7.591 1.00 93.56 221 ASN A N 1
ATOM 1690 C CA . ASN A 1 221 ? -8.848 -11.280 8.948 1.00 93.56 221 ASN A CA 1
ATOM 1691 C C . ASN A 1 221 ? -8.463 -10.269 10.045 1.00 93.56 221 ASN A C 1
ATOM 1693 O O . ASN A 1 221 ? -8.980 -10.312 11.163 1.00 93.56 221 ASN A O 1
ATOM 1697 N N . SER A 1 222 ? -7.519 -9.377 9.746 1.00 93.69 222 SER A N 1
ATOM 1698 C CA . SER A 1 222 ? -7.059 -8.337 10.668 1.00 93.69 222 SER A CA 1
ATOM 1699 C C . SER A 1 222 ? -8.048 -7.181 10.798 1.00 93.69 222 SER A C 1
ATOM 1701 O O . SER A 1 222 ? -8.111 -6.555 11.855 1.00 93.69 222 SER A O 1
ATOM 1703 N N . LEU A 1 223 ? -8.818 -6.910 9.740 1.00 88.81 223 LEU A N 1
ATOM 1704 C CA . LEU A 1 223 ? -9.704 -5.748 9.627 1.00 88.81 223 LEU A CA 1
ATOM 1705 C C . LEU A 1 223 ? -11.196 -6.104 9.653 1.00 88.81 223 LEU A C 1
ATOM 1707 O O . LEU A 1 223 ? -12.020 -5.223 9.898 1.00 88.81 223 LEU A O 1
ATOM 1711 N N . ASP A 1 224 ? -11.533 -7.376 9.450 1.00 78.19 224 ASP A N 1
ATOM 1712 C CA . ASP A 1 224 ? -12.851 -7.937 9.732 1.00 78.19 224 ASP A CA 1
ATOM 1713 C C . ASP A 1 224 ? -13.056 -7.966 11.256 1.00 78.19 224 ASP A C 1
ATOM 1715 O O . ASP A 1 224 ? -12.284 -8.589 12.002 1.00 78.19 224 ASP A O 1
ATOM 1719 N N . SER A 1 225 ? -14.006 -7.148 11.718 1.00 61.03 225 SER A N 1
ATOM 1720 C CA . SER A 1 225 ? -14.253 -6.813 13.129 1.00 61.03 225 SER A CA 1
ATOM 1721 C C . SER A 1 225 ? -15.657 -7.214 13.546 1.00 61.03 225 SER A C 1
ATOM 1723 O O . SER A 1 225 ? -16.611 -6.687 12.926 1.00 61.03 225 SER A O 1
#

Solvent-accessible surface area (backbone atoms only — not comparable to full-atom values): 11869 Å² total; per-residue (Å²): 109,69,74,62,56,43,72,58,74,37,53,76,48,75,51,76,48,78,37,87,36,86,42,101,80,75,50,82,41,77,45,80,45,43,28,46,37,36,42,43,81,27,42,90,91,44,66,80,29,30,38,39,38,31,19,40,70,48,52,51,97,59,22,82,12,33,26,42,15,47,36,15,39,49,32,49,54,48,40,52,61,67,46,55,85,52,61,35,49,35,25,39,34,44,35,36,28,17,44,41,91,77,70,30,47,26,42,46,54,52,58,72,71,45,52,74,67,56,53,69,34,39,54,24,29,46,26,30,44,37,40,16,48,56,95,53,58,71,48,32,35,29,18,87,80,36,61,91,48,60,33,58,70,50,57,35,88,71,56,95,83,47,50,74,33,52,42,73,85,73,67,55,56,38,51,56,40,42,77,72,72,28,35,38,26,33,40,22,32,65,91,54,86,89,62,42,57,79,21,83,64,19,35,70,91,39,53,32,66,69,43,45,49,53,53,33,54,26,54,44,62,36,56,61,110

pLDDT: mean 92.7, std 8.39, range [61.03, 98.88]

Radius of gyration: 16.79 Å; Cα contacts (8 Å, |Δi|>4): 503; chains: 1; bounding box: 41×38×39 Å

Secondary structure (DSSP, 8-state):
-HHHHHTTT-EEEEEEEEEEEE-TTS-EEEEEEEEEEEEEPPPTT----EEEEEEE----TT---TTTTHHHHHHHHHHHHHHSSS--SSEEEEEEES-STTTSHHHHHHHHTS-HHHHHHEEEEEEE-S--BTTSPPPEEEETTS---HHHHH--S--TT--EEE-SS---THHHHHHTT--EEEEEPPP-TTT-TTTTT--GGGB-HHHHHHHHHHHHHHH--

InterPro domains:
  IPR007484 Peptidase M28 [PF04389] (35-221)
  IPR045175 Peptidase M28 family [PTHR12147] (32-186)

Nearest PDB structures (foldseek):
  2ek8-assembly1_A  TM=8.687E-01  e=1.042E-18  Aneurinibacillus sp. AM-1
  6hc6-assembly2_B  TM=8.698E-01  e=3.007E-19  Bacillus subtilis subsp. subtilis str. 168
  6hc6-assembly3_C  TM=8.876E-01  e=1.256E-18  Bacillus subtilis subsp. subtilis str. 168
  6hc7-assembly1_A  TM=8.753E-01  e=2.339E-18  Bacillus subtilis
  8acg-assembly5_B  TM=8.072E-01  e=1.594E-14  Pseudomonas aeruginosa